Protein AF-A0A7C1D5N4-F1 (afdb_monomer)

Foldseek 3Di:
DDDPDDPLVVLLLCVLVVNHDPVSNVVLVVVCVVDVVSVVVSVVNNVVVVCCVPVVCVVCVVVVPPPVDPPPDPPPVVVPPPDDPPPPDDPPVVVVVVVVVVVCCVVVCVVCVVVPLCPLVALQPALPDQDDPVQLVPPDPDDDPDPLSVVLVVLLVVLNVCSRVVVLVVSLVSLVVSVVVLVVVVVPPDPNCLSVSLVSLQSNLSSLLSQLSYPVDPDDPVSSLVSLVSSLVSLVVSLVSCVVVVNPDSLSSLQSNLVSCVSNVNNVVSLVSLVPRDPPDPCVVVSVVSNVVSVD

Structure (mmCIF, N/CA/C/O backbone):
data_AF-A0A7C1D5N4-F1
#
_entry.id   AF-A0A7C1D5N4-F1
#
loop_
_atom_site.group_PDB
_atom_site.id
_atom_site.type_symbol
_atom_site.label_atom_id
_atom_site.label_alt_id
_atom_site.label_comp_id
_atom_site.label_asym_id
_atom_site.label_entity_id
_atom_site.label_seq_id
_atom_site.pdbx_PDB_ins_code
_atom_site.Cartn_x
_atom_site.Cartn_y
_atom_site.Cartn_z
_atom_site.occupancy
_atom_site.B_iso_or_equiv
_atom_site.auth_seq_id
_atom_site.auth_comp_id
_atom_site.auth_asym_id
_atom_site.auth_atom_id
_atom_site.pdbx_PDB_model_num
ATOM 1 N N . MET A 1 1 ? 10.831 -19.501 -31.177 1.00 61.75 1 MET A N 1
ATOM 2 C CA . MET A 1 1 ? 10.993 -20.951 -31.432 1.00 61.75 1 MET A CA 1
ATOM 3 C C . MET A 1 1 ? 9.700 -21.651 -31.054 1.00 61.75 1 MET A C 1
ATOM 5 O O . MET A 1 1 ? 9.048 -21.193 -30.124 1.00 61.75 1 MET A O 1
ATOM 9 N N . ASN A 1 2 ? 9.307 -22.709 -31.764 1.00 75.44 2 ASN A N 1
ATOM 10 C CA . ASN A 1 2 ? 8.139 -23.501 -31.372 1.00 75.44 2 ASN A CA 1
ATOM 11 C C . ASN A 1 2 ? 8.507 -24.372 -30.159 1.00 75.44 2 ASN A C 1
ATOM 13 O O . ASN A 1 2 ? 9.604 -24.922 -30.105 1.00 75.44 2 ASN A O 1
ATOM 17 N N . CYS A 1 3 ? 7.616 -24.466 -29.171 1.00 84.50 3 CYS A N 1
ATOM 18 C CA . CYS A 1 3 ? 7.811 -25.307 -27.991 1.00 84.50 3 CYS A CA 1
ATOM 19 C C . CYS A 1 3 ? 7.660 -26.786 -28.383 1.00 84.50 3 CYS A C 1
ATOM 21 O O . CYS A 1 3 ? 6.555 -27.245 -28.664 1.00 84.50 3 CYS A O 1
ATOM 23 N N . GLU A 1 4 ? 8.766 -27.533 -28.415 1.00 86.62 4 GLU A N 1
ATOM 24 C CA . GLU A 1 4 ? 8.797 -28.941 -28.852 1.00 86.62 4 GLU A CA 1
ATOM 25 C C . GLU A 1 4 ? 8.812 -29.950 -27.688 1.00 86.62 4 GLU A C 1
ATOM 27 O O . GLU A 1 4 ? 8.795 -31.165 -27.908 1.00 86.62 4 GLU A O 1
ATOM 32 N N . ILE A 1 5 ? 8.830 -29.484 -26.433 1.00 88.56 5 ILE A N 1
ATOM 33 C CA . ILE A 1 5 ? 8.764 -30.377 -25.272 1.00 88.56 5 ILE A CA 1
ATOM 34 C C . ILE A 1 5 ? 7.356 -30.963 -25.130 1.00 88.56 5 ILE A C 1
ATOM 36 O O . ILE A 1 5 ? 6.379 -30.262 -24.870 1.00 88.56 5 ILE A O 1
ATOM 40 N N . GLN A 1 6 ? 7.270 -32.289 -25.235 1.00 87.62 6 GLN A N 1
ATOM 41 C CA . GLN A 1 6 ? 6.081 -33.054 -24.864 1.00 87.62 6 GLN A CA 1
ATOM 42 C C . GLN A 1 6 ? 6.036 -33.246 -23.342 1.00 87.62 6 GLN A C 1
ATOM 44 O O . GLN A 1 6 ? 7.066 -33.500 -22.723 1.00 87.62 6 GLN A O 1
ATOM 49 N N . ASN A 1 7 ? 4.841 -33.172 -22.747 1.00 88.69 7 ASN A N 1
ATOM 50 C CA . ASN A 1 7 ? 4.619 -33.293 -21.296 1.00 88.69 7 ASN A CA 1
ATOM 51 C C . ASN A 1 7 ? 5.354 -32.236 -20.447 1.00 88.69 7 ASN A C 1
ATOM 53 O O . ASN A 1 7 ? 5.813 -32.534 -19.344 1.00 88.69 7 ASN A O 1
ATOM 57 N N . LYS A 1 8 ? 5.437 -31.000 -20.960 1.00 91.25 8 LYS A N 1
ATOM 58 C CA . LYS A 1 8 ? 6.089 -29.847 -20.316 1.00 91.25 8 LYS A CA 1
ATOM 59 C C . LYS A 1 8 ? 5.719 -29.688 -18.837 1.00 91.25 8 LYS A C 1
ATOM 61 O O . LYS A 1 8 ? 6.612 -29.645 -18.002 1.00 91.25 8 LYS A O 1
ATOM 66 N N . GLU A 1 9 ? 4.425 -29.655 -18.517 1.00 90.81 9 GLU A N 1
ATOM 67 C CA . GLU A 1 9 ? 3.936 -29.437 -17.144 1.00 90.81 9 GLU A CA 1
ATOM 68 C C . GLU A 1 9 ? 4.499 -30.463 -16.159 1.00 90.81 9 GLU A C 1
ATOM 70 O O . GLU A 1 9 ? 5.005 -30.106 -15.099 1.00 90.81 9 GLU A O 1
ATOM 75 N N . LYS A 1 10 ? 4.485 -31.745 -16.540 1.00 93.88 10 LYS A N 1
ATOM 76 C CA . LYS A 1 10 ? 5.003 -32.819 -15.693 1.00 93.88 10 LYS A CA 1
ATOM 77 C C . LYS A 1 10 ? 6.515 -32.709 -15.496 1.00 93.88 10 LYS A C 1
ATOM 79 O O . LYS A 1 10 ? 6.995 -32.932 -14.392 1.00 93.88 10 LYS A O 1
ATOM 84 N N . LEU A 1 11 ? 7.258 -32.374 -16.551 1.00 95.12 11 LEU A N 1
ATOM 85 C CA . LEU A 1 11 ? 8.711 -32.218 -16.470 1.00 95.12 11 LEU A CA 1
ATOM 86 C C . LEU A 1 11 ? 9.107 -31.045 -15.570 1.00 95.12 11 LEU A C 1
ATOM 88 O O . LEU A 1 11 ? 10.029 -31.192 -14.774 1.00 95.12 11 LEU A O 1
ATOM 92 N N . ILE A 1 12 ? 8.398 -29.919 -15.660 1.00 92.38 12 ILE A N 1
ATOM 93 C CA . ILE A 1 12 ? 8.614 -28.761 -14.785 1.00 92.38 12 ILE A CA 1
ATOM 94 C C . ILE A 1 12 ? 8.297 -29.127 -13.329 1.00 92.38 12 ILE A C 1
ATOM 96 O O . ILE A 1 12 ? 9.119 -28.891 -12.448 1.00 92.38 12 ILE A O 1
ATOM 100 N N . ASP A 1 13 ? 7.162 -29.776 -13.071 1.00 92.06 13 ASP A N 1
ATOM 101 C CA . ASP A 1 13 ? 6.766 -30.212 -11.725 1.00 92.06 13 ASP A CA 1
ATOM 102 C C . ASP A 1 13 ? 7.761 -31.233 -11.126 1.00 92.06 13 ASP A C 1
ATOM 104 O O . ASP A 1 13 ? 8.174 -31.131 -9.970 1.00 92.06 13 ASP A O 1
ATOM 108 N N . ASP A 1 14 ? 8.231 -32.200 -11.918 1.00 95.56 14 ASP A N 1
ATOM 109 C CA . ASP A 1 14 ? 9.266 -33.155 -11.498 1.00 95.56 14 ASP A CA 1
ATOM 110 C C . ASP A 1 14 ? 10.623 -32.474 -11.248 1.00 95.56 14 ASP A C 1
ATOM 112 O O . ASP A 1 14 ? 11.354 -32.866 -10.330 1.00 95.56 14 ASP A O 1
ATOM 116 N N . TYR A 1 15 ? 10.960 -31.449 -12.036 1.00 95.38 15 TYR A N 1
ATOM 117 C CA . TYR A 1 15 ? 12.182 -30.662 -11.886 1.00 95.38 15 TYR A CA 1
ATOM 118 C C . TYR A 1 15 ? 12.168 -29.841 -10.592 1.00 95.38 15 TYR A C 1
ATOM 120 O O . TYR A 1 15 ? 13.095 -29.967 -9.792 1.00 95.38 15 TYR A O 1
ATOM 128 N N . VAL A 1 16 ? 11.094 -29.086 -10.334 1.00 93.50 16 VAL A N 1
ATOM 129 C CA . VAL A 1 16 ? 10.930 -28.262 -9.120 1.00 93.50 16 VAL A CA 1
ATOM 130 C C . VAL A 1 16 ? 10.912 -29.128 -7.853 1.00 93.50 16 VAL A C 1
ATOM 132 O O . VAL A 1 16 ? 11.503 -28.770 -6.836 1.00 93.50 16 VAL A O 1
ATOM 135 N N . ARG A 1 17 ? 10.316 -30.326 -7.915 1.00 90.75 17 ARG A N 1
ATOM 136 C CA . ARG A 1 17 ? 10.324 -31.294 -6.802 1.00 90.75 17 ARG A CA 1
ATOM 137 C C . ARG A 1 17 ? 11.655 -32.031 -6.613 1.00 90.75 17 ARG A C 1
ATOM 139 O O . ARG A 1 17 ? 11.810 -32.735 -5.616 1.00 90.75 17 ARG A O 1
ATOM 146 N N . GLY A 1 18 ? 12.593 -31.919 -7.554 1.00 91.94 18 GLY A N 1
ATOM 147 C CA . GLY A 1 18 ? 13.879 -32.621 -7.515 1.00 91.94 18 GLY A CA 1
ATOM 148 C C . GLY A 1 18 ? 13.795 -34.132 -7.777 1.00 91.94 18 GLY A C 1
ATOM 149 O O . GLY A 1 18 ? 14.677 -34.869 -7.340 1.00 91.94 18 GLY A O 1
ATOM 150 N N . VAL A 1 19 ? 12.751 -34.605 -8.469 1.00 95.56 19 VAL A N 1
ATOM 151 C CA . VAL A 1 19 ? 12.518 -36.035 -8.782 1.00 95.56 19 VAL A CA 1
ATOM 152 C C . VAL A 1 19 ? 12.735 -36.388 -10.260 1.00 95.56 19 VAL A C 1
ATOM 154 O O . VAL A 1 19 ? 12.575 -37.543 -10.654 1.00 95.56 19 VAL A O 1
ATOM 157 N N . ILE A 1 20 ? 13.110 -35.408 -11.084 1.00 96.50 20 ILE A N 1
ATOM 158 C CA . ILE A 1 20 ? 13.364 -35.582 -12.518 1.00 96.50 20 ILE A CA 1
ATOM 159 C C . ILE A 1 20 ? 14.597 -36.465 -12.802 1.00 96.50 20 ILE A C 1
ATOM 161 O O . ILE A 1 20 ? 15.603 -36.424 -12.090 1.00 96.50 20 ILE A O 1
ATOM 165 N N . SER A 1 21 ? 14.540 -37.257 -13.879 1.00 96.06 21 SER A N 1
ATOM 166 C CA . SER A 1 21 ? 15.677 -38.064 -14.338 1.00 96.06 21 SER A CA 1
ATOM 167 C C . SER A 1 21 ? 16.822 -37.175 -14.854 1.00 96.06 21 SER A C 1
ATOM 169 O O . SER A 1 21 ? 16.582 -36.100 -15.398 1.00 96.06 21 SER A O 1
ATOM 171 N N . THR A 1 22 ? 18.082 -37.613 -14.742 1.00 95.00 22 THR A N 1
ATOM 172 C CA . THR A 1 22 ? 19.242 -36.825 -15.217 1.00 95.00 22 THR A CA 1
ATOM 173 C C . THR A 1 22 ? 19.165 -36.504 -16.713 1.00 95.00 22 THR A C 1
ATOM 175 O O . THR A 1 22 ? 19.542 -35.413 -17.132 1.00 95.00 22 THR A O 1
ATOM 178 N N . HIS A 1 23 ? 18.652 -37.442 -17.513 1.00 94.81 23 HIS A N 1
ATOM 179 C CA . HIS A 1 23 ? 18.462 -37.254 -18.950 1.00 94.81 23 HIS A CA 1
ATOM 180 C C . HIS A 1 23 ? 17.425 -36.160 -19.244 1.00 94.81 23 HIS A C 1
ATOM 182 O O . HIS A 1 23 ? 17.687 -35.247 -20.026 1.00 94.81 23 HIS A O 1
ATOM 188 N N . ASP A 1 24 ? 16.264 -36.221 -18.590 1.00 94.69 24 ASP A N 1
ATOM 189 C CA . ASP A 1 24 ? 15.183 -35.261 -18.829 1.00 94.69 24 ASP A CA 1
ATOM 190 C C . ASP A 1 24 ? 15.494 -33.887 -18.240 1.00 94.69 24 ASP A C 1
ATOM 192 O O . ASP A 1 24 ? 15.109 -32.876 -18.820 1.00 94.69 24 ASP A O 1
ATOM 196 N N . LYS A 1 25 ? 16.254 -33.846 -17.140 1.00 95.19 25 LYS A N 1
ATOM 197 C CA . LYS A 1 25 ? 16.761 -32.613 -16.540 1.00 95.19 25 LYS A CA 1
ATOM 198 C C . LYS A 1 25 ? 17.589 -31.807 -17.536 1.00 95.19 25 LYS A C 1
ATOM 200 O O . LYS A 1 25 ? 17.271 -30.649 -17.778 1.00 95.19 25 LYS A O 1
ATOM 205 N N . HIS A 1 26 ? 18.602 -32.422 -18.147 1.00 94.69 26 HIS A N 1
ATOM 206 C CA . HIS A 1 26 ? 19.452 -31.728 -19.118 1.00 94.69 26 HIS A CA 1
ATOM 207 C C . HIS A 1 26 ? 18.669 -31.256 -20.343 1.00 94.69 26 HIS A C 1
ATOM 209 O O . HIS A 1 26 ? 18.846 -30.124 -20.785 1.00 94.69 26 HIS A O 1
ATOM 215 N N . ARG A 1 27 ? 17.758 -32.093 -20.855 1.00 94.19 27 ARG A N 1
ATOM 216 C CA . ARG A 1 27 ? 16.891 -31.725 -21.980 1.00 94.19 27 ARG A CA 1
ATOM 217 C C . ARG A 1 27 ? 15.975 -30.542 -21.643 1.00 94.19 27 ARG A C 1
ATOM 219 O O . ARG A 1 27 ? 15.744 -29.687 -22.496 1.00 94.19 27 ARG A O 1
ATOM 226 N N . LEU A 1 28 ? 15.431 -30.510 -20.427 1.00 94.69 28 LEU A N 1
ATOM 227 C CA . LEU A 1 28 ? 14.578 -29.426 -19.953 1.00 94.69 28 LEU A CA 1
ATOM 228 C C . LEU A 1 28 ? 15.378 -28.129 -19.780 1.00 94.69 28 LEU A C 1
ATOM 230 O O . LEU A 1 28 ? 14.948 -27.101 -20.289 1.00 94.69 28 LEU A O 1
ATOM 234 N N . GLU A 1 29 ? 16.545 -28.181 -19.132 1.00 94.88 29 GLU A N 1
ATOM 235 C CA . GLU A 1 29 ? 17.433 -27.024 -18.940 1.00 94.88 29 GLU A CA 1
ATOM 236 C C . GLU A 1 29 ? 17.821 -26.397 -20.283 1.00 94.88 29 GLU A C 1
ATOM 238 O O . GLU A 1 29 ? 17.609 -25.204 -20.492 1.00 94.88 29 GLU A O 1
ATOM 243 N N . GLU A 1 30 ? 18.305 -27.206 -21.231 1.00 94.00 30 GLU A N 1
ATOM 244 C CA . GLU A 1 30 ? 18.685 -26.739 -22.568 1.00 94.00 30 GLU A CA 1
ATOM 245 C C . GLU A 1 30 ? 17.518 -26.057 -23.296 1.00 94.00 30 GLU A C 1
ATOM 247 O O . GLU A 1 30 ? 17.703 -25.033 -23.954 1.00 94.00 30 GLU A O 1
ATOM 252 N N . HIS A 1 31 ? 16.299 -26.581 -23.161 1.00 92.69 31 HIS A N 1
ATOM 253 C CA . HIS A 1 31 ? 15.128 -25.971 -23.780 1.00 92.69 31 HIS A CA 1
ATOM 254 C C . HIS A 1 31 ? 14.690 -24.682 -23.085 1.00 92.69 31 HIS A C 1
ATOM 256 O O . HIS A 1 31 ? 14.359 -23.712 -23.765 1.00 92.69 31 HIS A O 1
ATOM 262 N N . ILE A 1 32 ? 14.689 -24.658 -21.751 1.00 93.56 32 ILE A N 1
ATOM 263 C CA . ILE A 1 32 ? 14.269 -23.500 -20.956 1.00 93.56 32 ILE A CA 1
ATOM 264 C C . ILE A 1 32 ? 15.160 -22.290 -21.251 1.00 93.56 32 ILE A C 1
ATOM 266 O O . ILE A 1 32 ? 14.640 -21.190 -21.408 1.00 93.56 32 ILE A O 1
ATOM 270 N N . PHE A 1 33 ? 16.468 -22.488 -21.447 1.00 91.00 33 PHE A N 1
ATOM 271 C CA . PHE A 1 33 ? 17.373 -21.405 -21.857 1.00 91.00 33 PHE A CA 1
ATOM 272 C C . PHE A 1 33 ? 17.074 -20.823 -23.246 1.00 91.00 33 PHE A C 1
ATOM 274 O O . PHE A 1 33 ? 17.534 -19.728 -23.556 1.00 91.00 33 PHE A O 1
ATOM 281 N N . ASN A 1 34 ? 16.317 -21.536 -24.082 1.00 92.69 34 ASN A N 1
ATOM 282 C CA . ASN A 1 34 ? 16.006 -21.143 -25.457 1.00 92.69 34 ASN A CA 1
ATOM 283 C C . ASN A 1 34 ? 14.512 -20.831 -25.682 1.00 92.69 34 ASN A C 1
ATOM 285 O O . ASN A 1 34 ? 14.109 -20.511 -26.804 1.00 92.69 34 ASN A O 1
ATOM 289 N N . CYS A 1 35 ? 13.671 -20.947 -24.650 1.00 93.38 35 CYS A N 1
ATOM 290 C CA . CYS A 1 35 ? 12.228 -20.765 -24.753 1.00 93.38 35 CYS A CA 1
ATOM 291 C C . CYS A 1 35 ? 11.690 -19.928 -23.588 1.00 93.38 35 CYS A C 1
ATOM 293 O O . CYS A 1 35 ? 11.409 -20.458 -22.513 1.00 93.38 35 CYS A O 1
ATOM 295 N N . ASP A 1 36 ? 11.457 -18.637 -23.849 1.00 87.69 36 ASP A N 1
ATOM 296 C CA . ASP A 1 36 ? 10.948 -17.674 -22.863 1.00 87.69 36 ASP A CA 1
ATOM 297 C C . ASP A 1 36 ? 9.675 -18.161 -22.163 1.00 87.69 36 ASP A C 1
ATOM 299 O O . ASP A 1 36 ? 9.551 -18.046 -20.948 1.00 87.69 36 ASP A O 1
ATOM 303 N N . GLN A 1 37 ? 8.743 -18.766 -22.906 1.00 88.00 37 GLN A N 1
ATOM 304 C CA . GLN A 1 37 ? 7.500 -19.279 -22.330 1.00 88.00 37 GLN A CA 1
ATOM 305 C C . GLN A 1 37 ? 7.754 -20.409 -21.322 1.00 88.00 37 GLN A C 1
ATOM 307 O O . GLN A 1 37 ? 7.172 -20.401 -20.243 1.00 88.00 37 GLN A O 1
ATOM 312 N N . CYS A 1 38 ? 8.646 -21.354 -21.635 1.00 89.75 38 CYS A N 1
ATOM 313 C CA . CYS A 1 38 ? 8.977 -22.438 -20.707 1.00 89.75 38 CYS A CA 1
ATOM 314 C C . CYS A 1 38 ? 9.749 -21.932 -19.483 1.00 89.75 38 CYS A C 1
ATOM 316 O O . CYS A 1 38 ? 9.609 -22.503 -18.404 1.00 89.75 38 CYS A O 1
ATOM 318 N N . PHE A 1 39 ? 10.542 -20.869 -19.636 1.00 92.06 39 PHE A N 1
ATOM 319 C CA . PHE A 1 39 ? 11.201 -20.209 -18.513 1.00 92.06 39 PHE A CA 1
ATOM 320 C C . PHE A 1 39 ? 10.196 -19.526 -17.580 1.00 92.06 39 PHE A C 1
ATOM 322 O O . PHE A 1 39 ? 10.262 -19.725 -16.371 1.00 92.06 39 PHE A O 1
ATOM 329 N N . GLN A 1 40 ? 9.225 -18.790 -18.129 1.00 86.12 40 GLN A N 1
ATOM 330 C CA . GLN A 1 40 ? 8.159 -18.178 -17.328 1.00 86.12 40 GLN A CA 1
ATOM 331 C C . GLN A 1 40 ? 7.319 -19.232 -16.596 1.00 86.12 40 GLN A C 1
ATOM 333 O O . GLN A 1 40 ? 7.058 -19.086 -15.406 1.00 86.12 40 GLN A O 1
ATOM 338 N N . ASP A 1 41 ? 6.963 -20.330 -17.268 1.00 87.81 41 ASP A N 1
ATOM 339 C CA . ASP A 1 41 ? 6.226 -21.426 -16.632 1.00 87.81 41 ASP A CA 1
ATOM 340 C C . ASP A 1 41 ? 7.029 -22.074 -15.490 1.00 87.81 41 ASP A C 1
ATOM 342 O O . ASP A 1 41 ? 6.463 -22.396 -14.446 1.00 87.81 41 ASP A O 1
ATOM 346 N N . LEU A 1 42 ? 8.351 -22.238 -15.651 1.00 91.81 42 LEU A N 1
ATOM 347 C CA . LEU A 1 42 ? 9.221 -22.729 -14.577 1.00 91.81 42 LEU A CA 1
ATOM 348 C C . LEU A 1 42 ? 9.194 -21.789 -13.364 1.00 91.81 42 LEU A C 1
ATOM 350 O O . LEU A 1 42 ? 9.035 -22.275 -12.247 1.00 91.81 42 LEU A O 1
ATOM 354 N N . LEU A 1 43 ? 9.311 -20.474 -13.580 1.00 87.00 43 LEU A N 1
ATOM 355 C CA . LEU A 1 43 ? 9.280 -19.483 -12.499 1.00 87.00 43 LEU A CA 1
ATOM 356 C C . LEU A 1 43 ? 7.961 -19.532 -11.722 1.00 87.00 43 LEU A C 1
ATOM 358 O O . LEU A 1 43 ? 7.983 -19.571 -10.496 1.00 87.00 43 LEU A O 1
ATOM 362 N N . ILE A 1 44 ? 6.824 -19.613 -12.423 1.00 85.88 44 ILE A N 1
ATOM 363 C CA . ILE A 1 44 ? 5.498 -19.719 -11.793 1.00 85.88 44 ILE A CA 1
ATOM 364 C C . ILE A 1 44 ? 5.405 -20.981 -10.926 1.00 85.88 44 ILE A C 1
ATOM 366 O O . ILE A 1 44 ? 4.907 -20.934 -9.800 1.00 85.88 44 ILE A O 1
ATOM 370 N N . HIS A 1 45 ? 5.882 -22.123 -11.427 1.00 89.94 45 HIS A N 1
ATOM 371 C CA . HIS A 1 45 ? 5.874 -23.375 -10.669 1.00 89.94 45 HIS A CA 1
ATOM 372 C C . HIS A 1 45 ? 6.822 -23.340 -9.464 1.00 89.94 45 HIS A C 1
ATOM 374 O O . HIS A 1 45 ? 6.481 -23.878 -8.411 1.00 89.94 45 HIS A O 1
ATOM 380 N N . GLU A 1 46 ? 7.995 -22.723 -9.600 1.00 87.31 46 GLU A N 1
ATOM 381 C CA . GLU A 1 46 ? 8.955 -22.552 -8.509 1.00 87.31 46 GLU A CA 1
ATOM 382 C C . GLU A 1 46 ? 8.393 -21.641 -7.412 1.00 87.31 46 GLU A C 1
ATOM 384 O O . GLU A 1 46 ? 8.431 -22.010 -6.239 1.00 87.31 46 GLU A O 1
ATOM 389 N N . GLU A 1 47 ? 7.792 -20.512 -7.788 1.00 81.44 47 GLU A N 1
ATOM 390 C CA . GLU A 1 47 ? 7.116 -19.591 -6.872 1.00 81.44 47 GLU A CA 1
ATOM 391 C C . GLU A 1 47 ? 5.939 -20.274 -6.167 1.00 81.44 47 GLU A C 1
ATOM 393 O O . GLU A 1 47 ? 5.857 -20.249 -4.941 1.00 81.44 47 GLU A O 1
ATOM 398 N N . THR A 1 48 ? 5.095 -20.995 -6.911 1.00 82.50 48 THR A N 1
ATOM 399 C CA . THR A 1 48 ? 3.979 -21.773 -6.346 1.00 82.50 48 THR A CA 1
ATOM 400 C C . THR A 1 48 ? 4.479 -22.840 -5.370 1.00 82.50 48 THR A C 1
ATOM 402 O O . THR A 1 48 ? 3.914 -23.020 -4.292 1.00 82.50 48 THR A O 1
ATOM 405 N N . TYR A 1 49 ? 5.549 -23.560 -5.719 1.00 87.31 49 TYR A N 1
ATOM 406 C CA . TYR A 1 49 ? 6.145 -24.562 -4.838 1.00 87.31 49 TYR A CA 1
ATOM 407 C C . TYR A 1 49 ? 6.718 -23.927 -3.571 1.00 87.31 49 TYR A C 1
ATOM 409 O O . TYR A 1 49 ? 6.528 -24.465 -2.479 1.00 87.31 49 TYR A O 1
ATOM 417 N N . HIS A 1 50 ? 7.397 -22.787 -3.703 1.00 79.75 50 HIS A N 1
ATOM 418 C CA . HIS A 1 50 ? 7.914 -22.036 -2.570 1.00 79.75 50 HIS A CA 1
ATOM 419 C C . HIS A 1 50 ? 6.790 -21.565 -1.655 1.00 79.75 50 HIS A C 1
ATOM 421 O O . HIS A 1 50 ? 6.865 -21.863 -0.467 1.00 79.75 50 HIS A O 1
ATOM 427 N N . LEU A 1 51 ? 5.739 -20.959 -2.207 1.00 78.38 51 LEU A N 1
ATOM 428 C CA . LEU A 1 51 ? 4.547 -20.515 -1.486 1.00 78.38 51 LEU A CA 1
ATOM 429 C C . LEU A 1 51 ? 3.899 -21.668 -0.710 1.00 78.38 51 LEU A C 1
ATOM 431 O O . LEU A 1 51 ? 3.724 -21.597 0.501 1.00 78.38 51 LEU A O 1
ATOM 435 N N . ILE A 1 52 ? 3.633 -22.796 -1.379 1.00 77.75 52 ILE A N 1
ATOM 436 C CA . ILE A 1 52 ? 3.067 -23.991 -0.733 1.00 77.75 52 ILE A CA 1
ATOM 437 C C . ILE A 1 52 ? 3.996 -24.509 0.367 1.00 77.75 52 ILE A C 1
ATOM 439 O O . ILE A 1 52 ? 3.535 -25.000 1.396 1.00 77.75 52 ILE A O 1
ATOM 443 N N . LYS A 1 53 ? 5.312 -24.443 0.170 1.00 80.88 53 LYS A N 1
ATOM 444 C CA . LYS A 1 53 ? 6.277 -24.939 1.149 1.00 80.88 53 LYS A CA 1
ATOM 445 C C . LYS A 1 53 ? 6.413 -24.010 2.352 1.00 80.88 53 LYS A C 1
ATOM 447 O O . LYS A 1 53 ? 6.572 -24.521 3.454 1.00 80.88 53 LYS A O 1
ATOM 452 N N . THR A 1 54 ? 6.377 -22.696 2.165 1.00 77.19 54 THR A N 1
ATOM 453 C CA . THR A 1 54 ? 6.461 -21.717 3.254 1.00 77.19 54 THR A CA 1
ATOM 454 C C . THR A 1 54 ? 5.122 -21.631 3.972 1.00 77.19 54 THR A C 1
ATOM 456 O O . THR A 1 54 ? 5.020 -22.054 5.123 1.00 77.19 54 THR A O 1
ATOM 459 N N . GLU A 1 55 ? 4.067 -21.239 3.265 1.00 79.12 55 GLU A N 1
ATOM 460 C CA . GLU A 1 55 ? 2.740 -21.020 3.840 1.00 79.12 55 GLU A CA 1
ATOM 461 C C . GLU A 1 55 ? 2.058 -22.330 4.218 1.00 79.12 55 GLU A C 1
ATOM 463 O O . GLU A 1 55 ? 1.438 -22.435 5.271 1.00 79.12 55 GLU A O 1
ATOM 468 N N . GLY A 1 56 ? 2.207 -23.388 3.417 1.00 72.75 56 GLY A N 1
ATOM 469 C CA . GLY A 1 56 ? 1.612 -24.684 3.745 1.00 72.75 56 GLY A CA 1
ATOM 470 C C . GLY A 1 56 ? 2.197 -25.290 5.021 1.00 72.75 56 GLY A C 1
ATOM 471 O O . GLY A 1 56 ? 1.488 -25.979 5.752 1.00 72.75 56 GLY A O 1
ATOM 472 N N . THR A 1 57 ? 3.460 -25.015 5.361 1.00 72.75 57 THR A N 1
ATOM 473 C CA . THR A 1 57 ? 3.994 -25.474 6.654 1.00 72.75 57 THR A CA 1
ATOM 474 C C . THR A 1 57 ? 3.402 -24.735 7.844 1.00 72.75 57 THR A C 1
ATOM 476 O O . THR A 1 57 ? 3.327 -25.330 8.917 1.00 72.75 57 THR A O 1
ATOM 479 N N . GLU A 1 58 ? 2.943 -23.500 7.654 1.00 73.56 58 GLU A N 1
ATOM 480 C CA . GLU A 1 58 ? 2.280 -22.695 8.679 1.00 73.56 58 GLU A CA 1
ATOM 481 C C . GLU A 1 58 ? 0.788 -23.032 8.766 1.00 73.56 58 GLU A C 1
ATOM 483 O O . GLU A 1 58 ? 0.309 -23.419 9.832 1.00 73.56 58 GLU A O 1
ATOM 488 N N . LEU A 1 59 ? 0.082 -23.040 7.631 1.00 67.94 59 LEU A N 1
ATOM 489 C CA . LEU A 1 59 ? -1.339 -23.392 7.521 1.00 67.94 59 LEU A CA 1
ATOM 490 C C . LEU A 1 59 ? -1.632 -24.824 7.981 1.00 67.94 59 LEU A C 1
ATOM 492 O O . LEU A 1 59 ? -2.691 -25.103 8.543 1.00 67.94 59 LEU A O 1
ATOM 496 N N . PHE A 1 60 ? -0.689 -25.745 7.769 1.00 70.38 60 PHE A N 1
ATOM 497 C CA . PHE A 1 60 ? -0.801 -27.130 8.218 1.00 70.38 60 PHE A CA 1
ATOM 498 C C . PHE A 1 60 ? 0.124 -27.450 9.391 1.00 70.38 60 PHE A C 1
ATOM 500 O O . PHE A 1 60 ? 0.273 -28.629 9.716 1.00 70.38 60 PHE A O 1
ATOM 507 N N . ALA A 1 61 ? 0.710 -26.452 10.066 1.00 69.81 61 ALA A N 1
ATOM 508 C CA . ALA A 1 61 ? 1.587 -26.674 11.217 1.00 69.81 61 ALA A CA 1
ATOM 509 C C . ALA A 1 61 ? 0.908 -27.565 12.263 1.00 69.81 61 ALA A C 1
ATOM 511 O O . ALA A 1 61 ? 1.509 -28.526 12.740 1.00 69.81 61 ALA A O 1
ATOM 512 N N . ASP A 1 62 ? -0.369 -27.314 12.548 1.00 64.44 62 ASP A N 1
ATOM 513 C CA . ASP A 1 62 ? -1.154 -28.079 13.518 1.00 64.44 62 ASP A CA 1
ATOM 514 C C . ASP A 1 62 ? -1.478 -29.497 13.036 1.00 64.44 62 ASP A C 1
ATOM 516 O O . ASP A 1 62 ? -1.486 -30.444 13.825 1.00 64.44 62 ASP A O 1
ATOM 520 N N . TYR A 1 63 ? -1.687 -29.682 11.730 1.00 62.19 63 TYR A N 1
ATOM 521 C CA . TYR A 1 63 ? -1.957 -30.994 11.141 1.00 62.19 63 TYR A CA 1
ATOM 522 C C . TYR A 1 63 ? -0.688 -31.856 11.059 1.00 62.19 63 TYR A C 1
ATOM 524 O O . TYR A 1 63 ? -0.726 -33.053 11.341 1.00 62.19 63 TYR A O 1
ATOM 532 N N . LEU A 1 64 ? 0.449 -31.236 10.728 1.00 60.06 64 LEU A N 1
ATOM 533 C CA . LEU A 1 64 ? 1.763 -31.870 10.611 1.00 60.06 64 LEU A CA 1
ATOM 534 C C . LEU A 1 64 ? 2.411 -32.125 11.980 1.00 60.06 64 LEU A C 1
ATOM 536 O O . LEU A 1 64 ? 3.126 -33.114 12.143 1.00 60.06 64 LEU A O 1
ATOM 540 N N . ARG A 1 65 ? 2.153 -31.264 12.976 1.00 61.94 65 ARG A N 1
ATOM 541 C CA . ARG A 1 65 ? 2.648 -31.420 14.355 1.00 61.94 65 ARG A CA 1
ATOM 542 C C . ARG A 1 65 ? 1.726 -32.251 15.237 1.00 61.94 65 ARG A C 1
ATOM 544 O O . ARG A 1 65 ? 2.180 -32.656 16.302 1.00 61.94 65 ARG A O 1
ATOM 551 N N . SER A 1 66 ? 0.486 -32.538 14.826 1.00 46.25 66 SER A N 1
ATOM 552 C CA . SER A 1 66 ? -0.420 -33.419 15.572 1.00 46.25 66 SER A CA 1
ATOM 553 C C . SER A 1 66 ? 0.112 -34.857 15.558 1.00 46.25 66 SER A C 1
ATOM 555 O O . SER A 1 66 ? 0.003 -35.572 14.554 1.00 46.25 66 SER A O 1
ATOM 557 N N . PRO A 1 67 ? 0.673 -35.351 16.673 1.00 48.25 67 PRO A N 1
ATOM 558 C CA . PRO A 1 67 ? 1.154 -36.711 16.743 1.00 48.25 67 PRO A CA 1
ATOM 559 C C . PRO A 1 67 ? -0.062 -37.588 16.998 1.00 48.25 67 PRO A C 1
ATOM 561 O O . PRO A 1 67 ? -0.361 -37.792 18.169 1.00 48.25 67 PRO A O 1
ATOM 564 N N . ARG A 1 68 ? -0.782 -38.036 15.944 1.00 45.50 68 ARG A N 1
ATOM 565 C CA . ARG A 1 68 ? -1.944 -38.966 15.994 1.00 45.50 68 ARG A CA 1
ATOM 566 C C . ARG A 1 68 ? -2.486 -39.079 17.417 1.00 45.50 68 ARG A C 1
ATOM 568 O O . ARG A 1 68 ? -2.194 -40.052 18.121 1.00 45.50 68 ARG A O 1
ATOM 575 N N . ALA A 1 69 ? -3.132 -38.009 17.882 1.00 42.84 69 ALA A N 1
ATOM 576 C CA . ALA A 1 69 ? -3.446 -37.866 19.290 1.00 42.84 69 ALA A CA 1
ATOM 577 C C . ALA A 1 69 ? -4.335 -39.043 19.684 1.00 42.84 69 ALA A C 1
ATOM 579 O O . ALA A 1 69 ? -5.492 -39.138 19.272 1.00 42.84 69 ALA A O 1
ATOM 580 N N . LYS A 1 70 ? -3.772 -39.976 20.463 1.00 44.44 70 LYS A N 1
ATOM 581 C CA . LYS A 1 70 ? -4.545 -40.931 21.248 1.00 44.44 70 LYS A CA 1
ATOM 582 C C . LYS A 1 70 ? -5.548 -40.086 22.020 1.00 44.44 70 LYS A C 1
ATOM 584 O O . LYS A 1 70 ? -5.158 -39.409 22.967 1.00 44.44 70 LYS A O 1
ATOM 589 N N . GLN A 1 71 ? -6.805 -40.095 21.581 1.00 43.59 71 GLN A N 1
ATOM 590 C CA . GLN A 1 71 ? -7.925 -39.470 22.267 1.00 43.59 71 GLN A CA 1
ATOM 591 C C . GLN A 1 71 ? -8.010 -40.063 23.677 1.00 43.59 71 GLN A C 1
ATOM 593 O O . GLN A 1 71 ? -8.681 -41.063 23.921 1.00 43.59 71 GLN A O 1
ATOM 598 N N . LYS A 1 72 ? -7.306 -39.459 24.634 1.00 43.03 72 LYS A N 1
ATOM 599 C CA . LYS A 1 72 ? -7.677 -39.559 26.037 1.00 43.03 72 LYS A CA 1
ATOM 600 C C . LYS A 1 72 ? -8.788 -38.544 26.220 1.00 43.03 72 LYS A C 1
ATOM 602 O O . LYS A 1 72 ? -8.530 -37.349 26.306 1.00 43.03 72 LYS A O 1
ATOM 607 N N . GLY A 1 73 ? -10.020 -39.047 26.181 1.00 41.06 73 GLY A N 1
ATOM 608 C CA . GLY A 1 73 ? -11.221 -38.265 26.426 1.00 41.06 73 GLY A CA 1
ATOM 609 C C . GLY A 1 73 ? -11.076 -37.487 27.725 1.00 41.06 73 GLY A C 1
ATOM 610 O O . GLY A 1 73 ? -11.044 -38.070 28.808 1.00 41.06 73 GLY A O 1
ATOM 611 N N . PHE A 1 74 ? -10.972 -36.170 27.594 1.00 43.19 74 PHE A N 1
ATOM 612 C CA . PHE A 1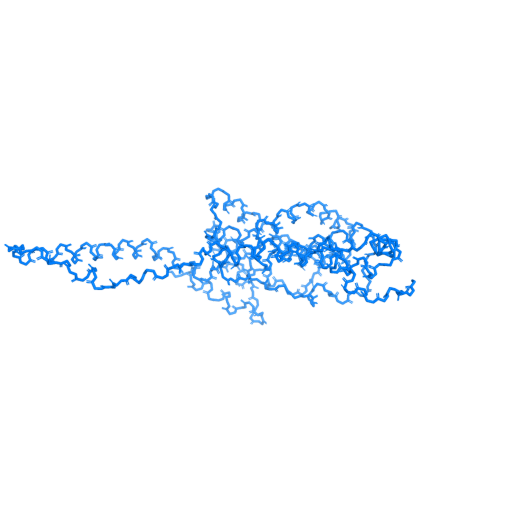 74 ? -11.071 -35.252 28.710 1.00 43.19 74 PHE A CA 1
ATOM 613 C C . PHE A 1 74 ? -12.544 -35.244 29.126 1.00 43.19 74 PHE A C 1
ATOM 615 O O . PHE A 1 74 ? -13.396 -34.640 28.473 1.00 43.19 74 PHE A O 1
ATOM 622 N N . ARG A 1 75 ? -12.880 -36.037 30.146 1.00 47.78 75 ARG A N 1
ATOM 623 C CA . ARG A 1 75 ? -14.236 -36.089 30.688 1.00 47.78 75 ARG A CA 1
ATOM 624 C C . ARG A 1 75 ? -14.479 -34.813 31.490 1.00 47.78 75 ARG A C 1
ATOM 626 O O . ARG A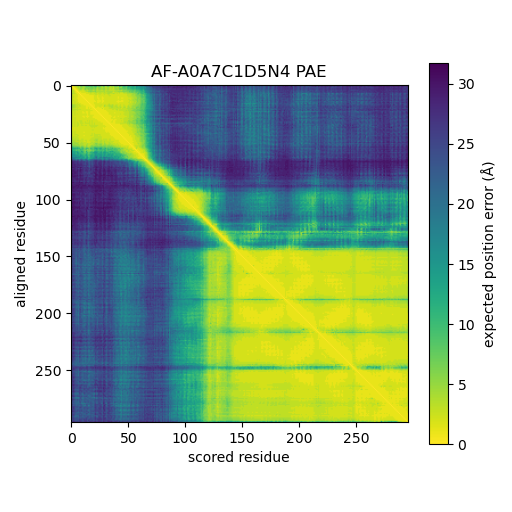 1 75 ? -13.953 -34.643 32.583 1.00 47.78 75 ARG A O 1
ATOM 633 N N . LEU A 1 76 ? -15.340 -33.952 30.953 1.00 50.47 76 LEU A N 1
ATOM 634 C CA . LEU A 1 76 ? -15.860 -32.736 31.594 1.00 50.47 76 LEU A CA 1
ATOM 635 C C . LEU A 1 76 ? -16.474 -32.967 32.994 1.00 50.47 76 LEU A C 1
ATOM 637 O O . LEU A 1 76 ? -16.693 -32.009 33.728 1.00 50.47 76 LEU A O 1
ATOM 641 N N . SER A 1 77 ? -16.722 -34.221 33.389 1.00 53.72 77 SER A N 1
ATOM 642 C CA . SER A 1 77 ? -17.199 -34.583 34.727 1.00 53.72 77 SER A CA 1
ATOM 643 C C . SER A 1 77 ? -16.201 -34.290 35.850 1.00 53.72 77 SER A C 1
ATOM 645 O O . SER A 1 77 ? -16.625 -34.135 36.991 1.00 53.72 77 SER A O 1
ATOM 647 N N . ASP A 1 78 ? -14.902 -34.183 35.554 1.00 56.62 78 ASP A N 1
ATOM 648 C CA . ASP A 1 78 ? -13.880 -34.032 36.600 1.00 56.62 78 ASP A CA 1
ATOM 649 C C . ASP A 1 78 ? -13.690 -32.566 37.037 1.00 56.62 78 ASP A C 1
ATOM 651 O O . ASP A 1 78 ? -13.277 -32.307 38.165 1.00 56.62 78 ASP A O 1
ATOM 655 N N . LEU A 1 79 ? -14.088 -31.597 36.201 1.00 54.38 79 LEU A N 1
ATOM 656 C CA . LEU A 1 79 ? -14.092 -30.163 36.540 1.00 54.38 79 LEU A CA 1
ATOM 657 C C . LEU A 1 79 ? -15.338 -29.723 37.329 1.00 54.38 79 LEU A C 1
ATOM 659 O O . LEU A 1 79 ? -15.320 -28.674 37.968 1.00 54.38 79 LEU A O 1
ATOM 663 N N . LEU A 1 80 ? -16.406 -30.527 37.329 1.00 56.34 80 LEU A N 1
ATOM 664 C CA . LEU A 1 80 ? -17.672 -30.211 38.007 1.00 56.34 80 LEU A CA 1
ATOM 665 C C . LEU A 1 80 ? -17.779 -30.794 39.428 1.00 56.34 80 LEU A C 1
ATOM 667 O O . LEU A 1 80 ? -18.776 -30.566 40.106 1.00 56.34 80 LEU A O 1
ATOM 671 N N . ASN A 1 81 ? -16.742 -31.489 39.912 1.00 51.25 81 ASN A N 1
ATOM 672 C CA . ASN A 1 81 ? -16.665 -32.027 41.277 1.00 51.25 81 ASN A CA 1
ATOM 673 C C . ASN A 1 81 ? -15.885 -31.129 42.255 1.00 51.25 81 ASN A C 1
ATOM 675 O O . ASN A 1 81 ? -15.414 -31.589 43.297 1.00 51.25 81 ASN A O 1
ATOM 679 N N . LEU A 1 82 ? -15.772 -29.831 41.967 1.00 49.31 82 LEU A N 1
ATOM 680 C CA . LEU A 1 82 ? -15.349 -28.854 42.966 1.00 49.31 82 LEU A CA 1
ATOM 681 C C . LEU A 1 82 ? -16.511 -28.625 43.937 1.00 49.31 82 LEU A C 1
ATOM 683 O O . LEU A 1 82 ? -17.376 -27.780 43.716 1.00 49.31 82 LEU A O 1
ATOM 687 N N . GLN A 1 83 ? -16.540 -29.414 45.015 1.00 49.75 83 GLN A N 1
ATOM 688 C CA . GLN A 1 83 ? -17.393 -29.134 46.165 1.00 49.75 83 GLN A CA 1
ATOM 689 C C . GLN A 1 83 ? -17.110 -27.701 46.637 1.00 49.75 83 GLN A C 1
ATOM 691 O O . GLN A 1 83 ? -15.977 -27.413 47.034 1.00 49.75 83 GLN A O 1
ATOM 696 N N . PRO A 1 84 ? -18.104 -26.796 46.610 1.00 55.22 84 PRO A N 1
ATOM 697 C CA . PRO A 1 84 ? -17.901 -25.457 47.124 1.00 55.22 84 PRO A CA 1
ATOM 698 C C . PRO A 1 84 ? -17.577 -25.566 48.620 1.00 55.22 84 PRO A C 1
ATOM 700 O O . PRO A 1 84 ? -18.275 -26.286 49.349 1.00 55.22 84 PRO A O 1
ATOM 703 N N . PRO A 1 85 ? -16.524 -24.892 49.110 1.00 55.16 85 PRO A N 1
ATOM 704 C CA . PRO A 1 85 ? -16.238 -24.876 50.532 1.00 55.16 85 PRO A CA 1
ATOM 705 C C . PRO A 1 85 ? -17.446 -24.279 51.261 1.00 55.16 85 PRO A C 1
ATOM 707 O O . PRO A 1 85 ? -17.991 -23.252 50.853 1.00 55.16 85 PRO A O 1
ATOM 710 N N . LYS A 1 86 ? -17.890 -24.939 52.339 1.00 53.44 86 LYS A N 1
ATOM 711 C CA . LYS A 1 86 ? -18.962 -24.450 53.219 1.00 53.44 86 LYS A CA 1
ATOM 712 C C . LYS A 1 86 ? -18.461 -23.228 53.991 1.00 53.44 86 LYS A C 1
ATOM 714 O O . LYS A 1 86 ? -18.104 -23.320 55.159 1.00 53.44 86 LYS A O 1
ATOM 719 N N . ILE A 1 87 ? -18.395 -22.088 53.317 1.00 48.69 87 ILE A N 1
ATOM 720 C CA . ILE A 1 87 ? -18.029 -20.809 53.911 1.00 48.69 87 ILE A CA 1
ATOM 721 C C . ILE A 1 87 ? -19.328 -20.160 54.381 1.00 48.69 87 ILE A C 1
ATOM 723 O O . ILE A 1 87 ? -20.068 -19.556 53.611 1.00 48.69 87 ILE A O 1
ATOM 727 N N . SER A 1 88 ? -19.628 -20.327 55.668 1.00 56.19 88 SER A N 1
ATOM 728 C CA . SER A 1 88 ? -20.732 -19.662 56.361 1.00 56.19 88 SER A CA 1
ATOM 729 C C . SER A 1 88 ? -20.357 -18.216 56.696 1.00 56.19 88 SER A C 1
ATOM 731 O O . SER A 1 88 ? -20.184 -17.868 57.863 1.00 56.19 88 SER A O 1
ATOM 733 N N . TRP A 1 89 ? -20.184 -17.380 55.673 1.00 44.00 89 TRP A N 1
ATOM 734 C CA . TRP A 1 89 ? -20.058 -15.935 55.838 1.00 44.00 89 TRP A CA 1
ATOM 735 C C . TRP A 1 89 ? -21.162 -15.245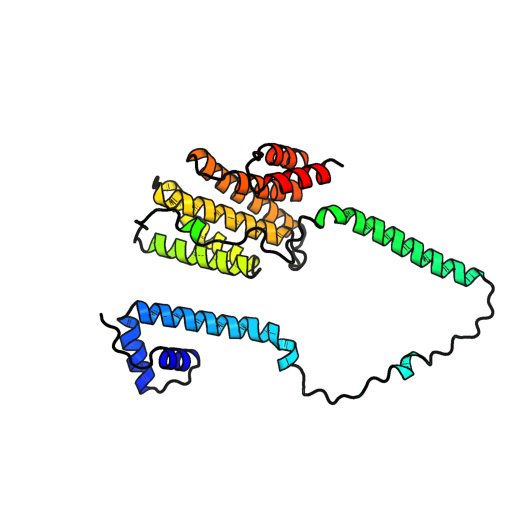 55.037 1.00 44.00 89 TRP A C 1
ATOM 737 O O . TRP A 1 89 ? -21.423 -15.567 53.883 1.00 44.00 89 TRP A O 1
ATOM 747 N N . GLN A 1 90 ? -21.839 -14.348 55.746 1.00 56.66 90 GLN A N 1
ATOM 748 C CA . GLN A 1 90 ? -22.943 -13.464 55.377 1.00 56.66 90 GLN A CA 1
ATOM 749 C C . GLN A 1 90 ? -22.837 -12.818 53.973 1.00 56.66 90 GLN A C 1
ATOM 751 O O . GLN A 1 90 ? -21.750 -12.788 53.399 1.00 56.66 90 GLN A O 1
ATOM 756 N N . PRO A 1 91 ? -23.931 -12.222 53.440 1.00 60.41 91 PRO A N 1
ATOM 757 C CA . PRO A 1 91 ? -24.038 -11.617 52.093 1.00 60.41 91 PRO A CA 1
ATOM 758 C C . PRO A 1 91 ? -22.925 -10.644 51.640 1.00 60.41 91 PRO A C 1
ATOM 760 O O . PRO A 1 91 ? -22.896 -10.267 50.472 1.00 60.41 91 PRO A O 1
ATOM 763 N N . ALA A 1 92 ? -21.988 -10.260 52.507 1.00 58.06 92 ALA A N 1
ATOM 764 C CA . ALA A 1 92 ? -20.864 -9.374 52.213 1.00 58.06 92 ALA A CA 1
ATOM 765 C C . ALA A 1 92 ? -19.895 -9.900 51.129 1.00 58.06 92 ALA A C 1
ATOM 767 O O . ALA A 1 92 ? -19.344 -9.100 50.376 1.00 58.06 92 ALA A O 1
ATOM 768 N N . LEU A 1 93 ? -19.709 -11.221 50.992 1.00 58.31 93 LEU A N 1
ATOM 769 C CA . LEU A 1 93 ? -18.806 -11.790 49.972 1.00 58.31 93 LEU A CA 1
ATOM 770 C C . LEU A 1 93 ? -19.370 -11.705 48.543 1.00 58.31 93 LEU A C 1
ATOM 772 O O . LEU A 1 93 ? -18.605 -11.552 47.593 1.00 58.31 93 LEU A O 1
ATOM 776 N N . GLY A 1 94 ? -20.698 -11.734 48.384 1.00 65.56 94 GLY A N 1
ATOM 777 C CA . GLY A 1 94 ? -21.340 -11.579 47.074 1.00 65.56 94 GLY A CA 1
ATOM 778 C C . GLY A 1 94 ? -21.129 -10.184 46.482 1.00 65.56 94 GLY A C 1
ATOM 779 O O . GLY A 1 94 ? -20.842 -10.048 45.295 1.00 65.56 94 GLY A O 1
ATOM 780 N N . PHE A 1 95 ? -21.180 -9.146 47.323 1.00 77.56 95 PHE A N 1
ATOM 781 C CA . PHE A 1 95 ? -20.965 -7.766 46.883 1.00 77.56 95 PHE A CA 1
ATOM 782 C C . PHE A 1 95 ? -19.527 -7.504 46.426 1.00 77.56 95 PHE A C 1
ATOM 784 O O . PHE A 1 95 ? -19.333 -6.775 45.457 1.00 77.56 95 PHE A O 1
ATOM 791 N N . ALA A 1 96 ? -18.526 -8.126 47.056 1.00 78.94 96 ALA A N 1
ATOM 792 C CA . ALA A 1 96 ? -17.125 -7.946 46.669 1.00 78.94 96 ALA A CA 1
ATOM 793 C C . ALA A 1 96 ? -16.825 -8.498 45.263 1.00 78.94 96 ALA A C 1
ATOM 795 O O . ALA A 1 96 ? -16.141 -7.843 44.478 1.00 78.94 96 ALA A O 1
ATOM 796 N N . ALA A 1 97 ? -17.374 -9.668 44.917 1.00 81.25 97 ALA A N 1
ATOM 797 C CA . ALA A 1 97 ? -17.197 -10.260 43.591 1.00 81.25 97 ALA A CA 1
ATOM 798 C C . ALA A 1 97 ? -17.888 -9.431 42.496 1.00 81.25 97 ALA A C 1
ATOM 800 O O . ALA A 1 97 ? -17.285 -9.147 41.463 1.00 81.25 97 ALA A O 1
ATOM 801 N N . VAL A 1 98 ? -19.123 -8.980 42.743 1.00 85.06 98 VAL A N 1
ATOM 802 C CA . VAL A 1 98 ? -19.857 -8.119 41.802 1.00 85.06 98 VAL A CA 1
ATOM 803 C C . VAL A 1 98 ? -19.157 -6.770 41.631 1.00 85.06 98 VAL A C 1
ATOM 805 O O . VAL A 1 98 ? -19.056 -6.279 40.511 1.00 85.06 98 VAL A O 1
ATOM 808 N N . PHE A 1 99 ? -18.619 -6.195 42.710 1.00 89.50 99 PHE A N 1
ATOM 809 C CA . PHE A 1 99 ? -17.864 -4.946 42.647 1.00 89.50 99 PHE A CA 1
ATOM 810 C C . PHE A 1 99 ? -16.565 -5.099 41.849 1.00 89.50 99 PHE A C 1
ATOM 812 O O . PHE A 1 99 ? -16.288 -4.266 40.995 1.00 89.50 99 PHE A O 1
ATOM 819 N N . LEU A 1 100 ? -15.799 -6.178 42.050 1.00 91.00 100 LEU A N 1
ATOM 820 C CA . LEU A 1 100 ? -14.597 -6.445 41.252 1.00 91.00 100 LEU A CA 1
ATOM 821 C C . LEU A 1 100 ? -14.918 -6.650 39.770 1.00 91.00 100 LEU A C 1
ATOM 823 O O . LEU A 1 100 ? -14.199 -6.121 38.929 1.00 91.00 100 LEU A O 1
ATOM 827 N N . ILE A 1 101 ? -16.007 -7.352 39.442 1.00 92.38 101 ILE A N 1
ATOM 828 C CA . ILE A 1 101 ? -16.463 -7.506 38.053 1.00 92.38 101 ILE A CA 1
ATOM 829 C C . ILE A 1 101 ? -16.882 -6.149 37.477 1.00 92.38 101 ILE A C 1
ATOM 831 O O . ILE A 1 101 ? -16.483 -5.821 36.367 1.00 92.38 101 ILE A O 1
ATOM 835 N N . ALA A 1 102 ? -17.627 -5.330 38.224 1.00 93.75 102 ALA A N 1
ATOM 836 C CA . ALA A 1 102 ? -18.041 -4.002 37.776 1.00 93.75 102 ALA A CA 1
ATOM 837 C C . ALA A 1 102 ? -16.848 -3.053 37.581 1.00 93.75 102 ALA A C 1
ATOM 839 O O . ALA A 1 102 ? -16.813 -2.316 36.601 1.00 93.75 102 ALA A O 1
ATOM 840 N N . VAL A 1 103 ? -15.847 -3.100 38.466 1.00 94.50 103 VAL A N 1
ATOM 841 C CA . VAL A 1 103 ? -14.594 -2.344 38.320 1.00 94.50 103 VAL A CA 1
ATOM 842 C C . VAL A 1 103 ? -13.794 -2.864 37.133 1.00 94.50 103 VAL A C 1
ATOM 844 O O . VAL A 1 103 ? -13.309 -2.057 36.351 1.00 94.50 103 VAL A O 1
ATOM 847 N N . PHE A 1 104 ? -13.685 -4.181 36.947 1.00 93.12 104 PHE A N 1
ATOM 848 C CA . PHE A 1 104 ? -12.980 -4.755 35.804 1.00 93.12 104 PHE A CA 1
ATOM 849 C C . PHE A 1 104 ? -13.667 -4.381 34.491 1.00 93.12 104 PHE A C 1
ATOM 851 O O . PHE A 1 104 ? -12.995 -3.919 33.583 1.00 93.12 104 PHE A O 1
ATOM 858 N N . ILE A 1 105 ? -14.997 -4.480 34.409 1.00 91.56 105 ILE A N 1
ATOM 859 C CA . ILE A 1 105 ? -15.776 -4.035 33.247 1.00 91.56 105 ILE A CA 1
ATOM 860 C C . ILE A 1 105 ? -15.630 -2.527 33.055 1.00 91.56 105 ILE A C 1
ATOM 862 O O . ILE A 1 105 ? -15.453 -2.096 31.926 1.00 91.56 105 ILE A O 1
ATOM 866 N N . GLY A 1 106 ? -15.664 -1.721 34.117 1.00 91.06 106 GLY A N 1
ATOM 867 C CA . GLY A 1 106 ? -15.506 -0.268 34.034 1.00 91.06 106 GLY A CA 1
ATOM 868 C C . GLY A 1 106 ? -14.122 0.143 33.535 1.00 91.06 106 GLY A C 1
ATOM 869 O O . GLY A 1 106 ? -14.017 0.924 32.598 1.00 91.06 106 GLY A O 1
ATOM 870 N N . VAL A 1 107 ? -13.057 -0.428 34.101 1.00 87.38 107 VAL A N 1
ATOM 871 C CA . VAL A 1 107 ? -11.669 -0.184 33.682 1.00 87.38 107 VAL A CA 1
ATOM 872 C C . VAL A 1 107 ? -11.431 -0.725 32.277 1.00 87.38 107 VAL A C 1
ATOM 874 O O . VAL A 1 107 ? -10.886 -0.004 31.450 1.00 87.38 107 VAL A O 1
ATOM 877 N N . TYR A 1 108 ? -11.880 -1.947 31.981 1.00 83.75 108 TYR A N 1
ATOM 878 C CA . TYR A 1 108 ? -11.794 -2.538 30.647 1.00 83.75 108 TYR A CA 1
ATOM 879 C C . TYR A 1 108 ? -12.534 -1.673 29.633 1.00 83.75 108 TYR A C 1
ATOM 881 O O . TYR A 1 108 ? -11.967 -1.351 28.602 1.00 83.75 108 TYR A O 1
ATOM 889 N N . SER A 1 109 ? -13.743 -1.206 29.955 1.00 75.69 109 SER A N 1
ATOM 890 C CA . SER A 1 109 ? -14.515 -0.316 29.089 1.00 75.69 109 SER A CA 1
ATOM 891 C C . SER A 1 109 ? -13.834 1.031 28.922 1.00 75.69 109 SER A C 1
ATOM 893 O O . SER A 1 109 ? -13.825 1.522 27.813 1.00 75.69 109 SER A O 1
ATOM 895 N N . ILE A 1 110 ? -13.220 1.635 29.944 1.00 74.81 110 ILE A N 1
ATOM 896 C CA . ILE A 1 110 ? -12.481 2.905 29.794 1.00 74.81 110 ILE A CA 1
ATOM 897 C C . ILE A 1 110 ? -11.229 2.713 28.923 1.00 74.81 110 ILE A C 1
ATOM 899 O O . ILE A 1 110 ? -10.972 3.523 28.035 1.00 74.81 110 ILE A O 1
ATOM 903 N N . PHE A 1 111 ? -10.486 1.622 29.124 1.00 69.75 111 PHE A N 1
ATOM 904 C CA . PHE A 1 111 ? -9.311 1.296 28.312 1.00 69.75 111 PHE A CA 1
ATOM 905 C C . PHE A 1 111 ? -9.678 0.930 26.865 1.00 69.75 111 PHE A C 1
ATOM 907 O O . PHE A 1 111 ? -8.978 1.343 25.945 1.00 69.75 111 PHE A O 1
ATOM 914 N N . PHE A 1 112 ? -10.779 0.206 26.643 1.00 59.50 112 PHE A N 1
ATOM 915 C CA . PHE A 1 112 ? -11.224 -0.211 25.308 1.00 59.50 112 PHE A CA 1
ATOM 916 C C . PHE A 1 112 ? -12.103 0.818 24.591 1.00 59.50 112 PHE A C 1
ATOM 918 O O . PHE A 1 112 ? -12.068 0.865 23.368 1.00 59.50 112 PHE A O 1
ATOM 925 N N . SER A 1 113 ? -12.838 1.690 25.281 1.00 52.78 113 SER A N 1
ATOM 926 C CA . SER A 1 113 ? -13.614 2.761 24.624 1.00 52.78 113 SER A CA 1
ATOM 927 C C . SER A 1 113 ? -12.712 3.847 24.037 1.00 52.78 113 SER A C 1
ATOM 929 O O . SER A 1 113 ? -13.064 4.446 23.028 1.00 52.78 113 SER A O 1
ATOM 931 N N . HIS A 1 114 ? -11.489 4.017 24.553 1.00 53.31 114 HIS A N 1
ATOM 932 C CA . HIS A 1 114 ? -10.447 4.773 23.843 1.00 53.31 114 HIS A CA 1
ATOM 933 C C . HIS A 1 114 ? -9.945 4.077 22.564 1.00 53.31 114 HIS A C 1
ATOM 935 O O . HIS A 1 114 ? -9.295 4.717 21.743 1.00 53.31 114 HIS A O 1
ATOM 941 N N . SER A 1 115 ? -10.259 2.793 22.361 1.00 50.47 115 SER A N 1
ATOM 942 C CA . SER A 1 115 ? -9.905 2.045 21.150 1.00 50.47 115 SER A CA 1
ATOM 943 C C . SER A 1 115 ? -11.023 1.986 20.104 1.00 50.47 115 SER A C 1
ATOM 945 O O . SER A 1 115 ? -10.762 1.532 18.997 1.00 50.47 115 SER A O 1
ATOM 947 N N . GLU A 1 116 ? -12.247 2.463 20.372 1.00 43.81 116 GLU A N 1
ATOM 948 C CA . GLU A 1 116 ? -13.365 2.355 19.410 1.00 43.81 116 GLU A CA 1
ATOM 949 C C . GLU A 1 116 ? -13.140 3.159 18.115 1.00 43.81 116 GLU A C 1
ATOM 951 O O . GLU A 1 116 ? -13.683 2.804 17.068 1.00 43.81 116 GLU A O 1
ATOM 956 N N . GLY A 1 117 ? -12.236 4.145 18.126 1.00 49.22 117 GLY A N 1
ATOM 957 C CA . GLY A 1 117 ? -11.740 4.795 16.905 1.00 49.22 117 GLY A CA 1
ATOM 958 C C . GLY A 1 117 ? -10.991 3.856 15.938 1.00 49.22 117 GLY A C 1
ATOM 959 O O . GLY A 1 117 ? -10.760 4.232 14.792 1.00 49.22 117 GLY A O 1
ATOM 960 N N . SER A 1 118 ? -10.634 2.637 16.366 1.00 47.31 118 SER A N 1
ATOM 961 C CA . SER A 1 118 ? -9.893 1.640 15.576 1.00 47.31 118 SER A CA 1
ATOM 962 C C . SER A 1 118 ? -10.765 0.706 14.729 1.00 47.31 118 SER A C 1
ATOM 964 O O . SER A 1 118 ? -10.244 0.090 13.804 1.00 47.31 118 SER A O 1
ATOM 966 N N . MET A 1 119 ? -12.084 0.608 14.959 1.00 45.41 119 MET A N 1
ATOM 967 C CA . MET A 1 119 ? -12.915 -0.376 14.233 1.00 45.41 119 MET A CA 1
ATOM 968 C C . MET A 1 119 ? -13.032 -0.110 12.724 1.00 45.41 119 MET A C 1
ATOM 970 O O . MET A 1 119 ? -13.212 -1.055 11.961 1.00 45.41 119 MET A O 1
ATOM 974 N N . LEU A 1 120 ? -12.920 1.145 12.275 1.00 50.59 120 LEU A N 1
ATOM 975 C CA . LEU A 1 120 ? -12.925 1.488 10.841 1.00 50.59 120 LEU A CA 1
ATOM 976 C C . LEU A 1 120 ? -11.538 1.477 10.199 1.00 50.59 120 LEU A C 1
ATOM 978 O O . LEU A 1 120 ? -11.427 1.553 8.981 1.00 50.59 120 LEU A O 1
ATOM 982 N N . LEU A 1 121 ? -10.501 1.332 11.019 1.00 56.31 121 LEU A N 1
ATOM 983 C CA . LEU A 1 121 ? -9.109 1.182 10.618 1.00 56.31 121 LEU A CA 1
ATOM 984 C C . LEU A 1 121 ? -8.600 -0.186 11.089 1.00 56.31 121 LEU A C 1
ATOM 986 O O . LEU A 1 121 ? -7.477 -0.297 11.576 1.00 56.31 121 LEU A O 1
ATOM 990 N N . ASN A 1 122 ? -9.431 -1.227 11.000 1.00 60.53 122 ASN A N 1
ATOM 991 C CA . ASN A 1 122 ? -8.980 -2.576 11.306 1.00 60.53 122 ASN A CA 1
ATOM 992 C C . ASN A 1 122 ? -8.289 -3.169 10.068 1.00 60.53 122 ASN A C 1
ATOM 994 O O . ASN A 1 122 ? -8.916 -3.825 9.236 1.00 60.53 122 ASN A O 1
ATOM 998 N N . TYR A 1 123 ? -6.995 -2.867 9.943 1.00 63.62 123 TYR A N 1
ATOM 999 C CA . TYR A 1 123 ? -6.111 -3.355 8.878 1.00 63.62 123 TYR A CA 1
ATOM 1000 C C . TYR A 1 123 ? -5.725 -4.835 9.078 1.00 63.62 123 TYR A C 1
ATOM 1002 O O . TYR A 1 123 ? -5.109 -5.416 8.188 1.00 63.62 123 TYR A O 1
ATOM 1010 N N . ASP A 1 124 ? -6.114 -5.452 10.203 1.00 56.41 124 ASP A N 1
ATOM 1011 C CA . ASP A 1 124 ? -5.741 -6.827 10.567 1.00 56.41 124 ASP A CA 1
ATOM 1012 C C . ASP A 1 124 ? -6.583 -7.901 9.852 1.00 56.41 124 ASP A C 1
ATOM 1014 O O . ASP A 1 124 ? -6.367 -9.088 10.054 1.00 56.41 124 ASP A O 1
ATOM 1018 N N . GLN A 1 125 ? -7.582 -7.534 9.034 1.00 50.03 125 GLN A N 1
ATOM 1019 C CA . GLN A 1 125 ? -8.432 -8.529 8.345 1.00 50.03 125 GLN A CA 1
ATOM 1020 C C . GLN A 1 125 ? -8.773 -8.213 6.888 1.00 50.03 125 GLN A C 1
ATOM 1022 O O . GLN A 1 125 ? -9.498 -8.983 6.253 1.00 50.03 125 GLN A O 1
ATOM 1027 N N . ARG A 1 126 ? -8.329 -7.076 6.345 1.00 58.59 126 ARG A N 1
ATOM 1028 C CA . ARG A 1 126 ? -8.641 -6.691 4.963 1.00 58.59 126 ARG A CA 1
ATOM 1029 C C . ARG A 1 126 ? -7.506 -5.914 4.349 1.00 58.59 126 ARG A C 1
ATOM 1031 O O . ARG A 1 126 ? -6.935 -5.050 5.006 1.00 58.59 126 ARG A O 1
ATOM 1038 N N . VAL A 1 127 ? -7.265 -6.189 3.067 1.00 55.62 127 VAL A N 1
ATOM 1039 C CA . VAL A 1 127 ? -6.389 -5.374 2.239 1.00 55.62 127 VAL A CA 1
ATOM 1040 C C . VAL A 1 127 ? -7.094 -4.024 2.130 1.00 55.62 127 VAL A C 1
ATOM 1042 O O . VAL A 1 127 ? -8.238 -3.983 1.666 1.00 55.62 127 VAL A O 1
ATOM 1045 N N . PRO A 1 128 ? -6.479 -2.927 2.594 1.00 60.62 128 PRO A N 1
ATOM 1046 C CA . PRO A 1 128 ? -7.108 -1.610 2.580 1.00 60.62 128 PRO A CA 1
ATOM 1047 C C . PRO A 1 128 ? -7.614 -1.223 1.196 1.00 60.62 128 PRO A C 1
ATOM 1049 O O . PRO A 1 128 ? -8.636 -0.550 1.098 1.00 60.62 128 PRO A O 1
ATOM 1052 N N . HIS A 1 129 ? -6.916 -1.669 0.149 1.00 74.75 129 HIS A N 1
ATOM 1053 C CA . HIS A 1 129 ? -7.273 -1.491 -1.248 1.00 74.75 129 HIS A CA 1
ATOM 1054 C C . HIS A 1 129 ? -6.808 -2.703 -2.066 1.00 74.75 129 HIS A C 1
ATOM 1056 O O . HIS A 1 129 ? -5.606 -2.912 -2.206 1.00 74.75 129 HIS A O 1
ATOM 1062 N N . GLU A 1 130 ? -7.730 -3.506 -2.600 1.00 74.38 130 GLU A N 1
ATOM 1063 C CA . GLU A 1 130 ? -7.357 -4.655 -3.431 1.00 74.38 130 GLU A CA 1
ATOM 1064 C C . GLU A 1 130 ? -6.788 -4.186 -4.774 1.00 74.38 130 GLU A C 1
ATOM 1066 O O . GLU A 1 130 ? -7.356 -3.334 -5.464 1.00 74.38 130 GLU A O 1
ATOM 1071 N N . TYR A 1 131 ? -5.650 -4.761 -5.148 1.00 73.88 131 TYR A N 1
ATOM 1072 C CA . TYR A 1 131 ? -5.050 -4.514 -6.445 1.00 73.88 131 TYR A CA 1
ATOM 1073 C C . TYR A 1 131 ? -5.907 -5.084 -7.581 1.00 73.88 131 TYR A C 1
ATOM 1075 O O . TYR A 1 131 ? -6.212 -6.273 -7.614 1.00 73.88 131 TYR A O 1
ATOM 1083 N N . SER A 1 132 ? -6.215 -4.249 -8.575 1.00 68.19 132 SER A N 1
ATOM 1084 C CA . SER A 1 132 ? -6.792 -4.689 -9.846 1.00 68.19 132 SER A CA 1
ATOM 1085 C C . SER A 1 132 ? -5.785 -4.481 -10.974 1.00 68.19 132 SER A C 1
ATOM 1087 O O . SER A 1 132 ? -5.384 -3.351 -11.260 1.00 68.19 132 SER A O 1
ATOM 1089 N N . GLU A 1 133 ? -5.406 -5.564 -11.664 1.00 61.97 133 GLU A N 1
ATOM 1090 C CA . GLU A 1 133 ? -4.517 -5.505 -12.838 1.00 61.97 133 GLU A CA 1
ATOM 1091 C C . GLU A 1 133 ? -5.020 -4.559 -13.934 1.00 61.97 133 GLU A C 1
ATOM 1093 O O . GLU A 1 133 ? -4.228 -4.016 -14.708 1.00 61.97 133 GLU A O 1
ATOM 1098 N N . ILE A 1 134 ? -6.337 -4.361 -14.007 1.00 61.38 134 ILE A N 1
ATOM 1099 C CA . ILE A 1 134 ? -6.979 -3.493 -14.995 1.00 61.38 134 ILE A CA 1
ATOM 1100 C C . ILE A 1 134 ? -6.544 -2.036 -14.784 1.00 61.38 134 ILE A C 1
ATOM 1102 O O . ILE A 1 134 ? -6.390 -1.299 -15.757 1.00 61.38 134 ILE A O 1
ATOM 1106 N N . THR A 1 135 ? -6.280 -1.640 -13.537 1.00 63.19 135 THR A N 1
ATOM 1107 C CA . THR A 1 135 ? -5.909 -0.271 -13.168 1.00 63.19 135 THR A CA 1
ATOM 1108 C C . THR A 1 135 ? -4.482 0.075 -13.610 1.00 63.19 135 THR A C 1
ATOM 1110 O O . THR A 1 135 ? -4.263 1.163 -14.135 1.00 63.19 135 THR A O 1
ATOM 1113 N N . LEU A 1 136 ? -3.525 -0.861 -13.505 1.00 59.00 136 LEU A N 1
ATOM 1114 C CA . LEU A 1 136 ? -2.124 -0.626 -13.904 1.00 59.00 136 LEU A CA 1
ATOM 1115 C C . LEU A 1 136 ? -1.866 -0.760 -15.405 1.00 59.00 136 LEU A C 1
ATOM 1117 O O . LEU A 1 136 ? -0.962 -0.122 -15.941 1.00 59.00 136 LEU A O 1
ATOM 1121 N N . ARG A 1 137 ? -2.655 -1.573 -16.118 1.00 56.31 137 ARG A N 1
ATOM 1122 C CA . ARG A 1 137 ? -2.510 -1.718 -17.578 1.00 56.31 137 ARG A CA 1
ATOM 1123 C C . ARG A 1 137 ? -2.991 -0.497 -18.362 1.00 56.31 137 ARG A C 1
ATOM 1125 O O . ARG A 1 137 ? -2.969 -0.568 -19.586 1.00 56.31 137 ARG A O 1
ATOM 1132 N N . GLY A 1 138 ? -3.419 0.572 -17.676 1.00 48.78 138 GLY A N 1
ATOM 1133 C CA . GLY A 1 138 ? -3.965 1.822 -18.204 1.00 48.78 138 GLY A CA 1
ATOM 1134 C C . GLY A 1 138 ? -3.592 2.117 -19.655 1.00 48.78 138 GLY A C 1
ATOM 1135 O O . GLY A 1 138 ? -2.602 2.789 -19.911 1.00 48.78 138 GLY A O 1
ATOM 1136 N N . GLY A 1 139 ? -4.391 1.581 -20.585 1.00 50.69 139 GLY A N 1
ATOM 1137 C CA . GLY A 1 139 ? -4.498 1.902 -22.016 1.00 50.69 139 GLY A CA 1
ATOM 1138 C C . GLY A 1 139 ? -3.241 1.941 -22.899 1.00 50.69 139 GLY A C 1
ATOM 1139 O O . GLY A 1 139 ? -3.382 2.116 -24.106 1.00 50.69 139 GLY A O 1
ATOM 1140 N N . SER A 1 140 ? -2.033 1.819 -22.359 1.00 52.06 140 SER A N 1
ATOM 1141 C CA . SER A 1 140 ? -0.792 2.076 -23.085 1.00 52.06 140 SER A CA 1
ATOM 1142 C C . SER A 1 140 ? -0.260 0.783 -23.693 1.00 52.06 140 SER A C 1
ATOM 1144 O O . SER A 1 140 ? 0.493 0.047 -23.059 1.00 52.06 140 SER A O 1
ATOM 1146 N N . GLU A 1 141 ? -0.627 0.513 -24.949 1.00 58.59 141 GLU A N 1
ATOM 1147 C CA . GLU A 1 141 ? -0.134 -0.634 -25.735 1.00 58.59 141 GLU A CA 1
ATOM 1148 C C . GLU A 1 141 ? 1.397 -0.644 -25.938 1.00 58.59 141 GLU A C 1
ATOM 1150 O O . GLU A 1 141 ? 1.950 -1.633 -26.416 1.00 58.59 141 GLU A O 1
ATOM 1155 N N . GLN A 1 142 ? 2.111 0.421 -25.555 1.00 65.81 142 GLN A N 1
ATOM 1156 C CA . GLN A 1 142 ? 3.567 0.509 -25.655 1.00 65.81 142 GLN A CA 1
ATOM 1157 C C . GLN A 1 142 ? 4.200 0.617 -24.268 1.00 65.81 142 GLN A C 1
ATOM 1159 O O . GLN A 1 142 ? 4.368 1.700 -23.717 1.00 65.81 142 GLN A O 1
ATOM 1164 N N . VAL A 1 143 ? 4.541 -0.539 -23.702 1.00 76.00 143 VAL A N 1
ATOM 1165 C CA . VAL A 1 143 ? 5.379 -0.651 -22.503 1.00 76.00 143 VAL A CA 1
ATOM 1166 C C . VAL A 1 143 ? 6.841 -0.534 -22.936 1.00 76.00 143 VAL A C 1
ATOM 1168 O O . VAL A 1 143 ? 7.252 -1.241 -23.864 1.00 76.00 143 VAL A O 1
ATOM 1171 N N . ASP A 1 144 ? 7.611 0.347 -22.286 1.00 84.62 144 ASP A N 1
ATOM 1172 C CA . ASP A 1 144 ? 9.062 0.441 -22.490 1.00 84.62 144 ASP A CA 1
ATOM 1173 C C . ASP A 1 144 ? 9.699 -0.944 -22.312 1.00 84.62 144 ASP A C 1
ATOM 1175 O O . ASP A 1 144 ? 9.499 -1.622 -21.306 1.00 84.62 144 ASP A O 1
ATOM 1179 N N . GLN A 1 145 ? 10.454 -1.370 -23.323 1.00 87.56 145 GLN A N 1
ATOM 1180 C CA . GLN A 1 145 ? 11.121 -2.668 -23.346 1.00 87.56 145 GLN A CA 1
ATOM 1181 C C . GLN A 1 145 ? 12.500 -2.629 -22.680 1.00 87.56 145 GLN A C 1
ATOM 1183 O O . GLN A 1 145 ? 13.236 -3.618 -22.739 1.00 87.56 145 GLN A O 1
ATOM 1188 N N . SER A 1 146 ? 12.888 -1.507 -22.065 1.00 91.69 146 SER A N 1
ATOM 1189 C CA . SER A 1 146 ? 14.164 -1.420 -21.368 1.00 91.69 146 SER A CA 1
ATOM 1190 C C . SER A 1 146 ? 14.236 -2.455 -20.230 1.00 91.69 146 SER A C 1
ATOM 1192 O O . SER A 1 146 ? 13.295 -2.599 -19.442 1.00 91.69 146 SER A O 1
ATOM 1194 N N . PRO A 1 147 ? 15.362 -3.183 -20.087 1.00 90.25 147 PRO A N 1
ATOM 1195 C CA . PRO A 1 147 ? 15.516 -4.172 -19.017 1.00 90.25 147 PRO A CA 1
ATOM 1196 C C . PRO A 1 147 ? 15.365 -3.580 -17.608 1.00 90.25 147 PRO A C 1
ATOM 1198 O O . PRO A 1 147 ? 14.955 -4.275 -16.678 1.00 90.25 147 PRO A O 1
ATOM 1201 N N . VAL A 1 148 ? 15.690 -2.293 -17.446 1.00 92.75 148 VAL A N 1
ATOM 1202 C CA . VAL A 1 148 ? 15.590 -1.578 -16.167 1.00 92.75 148 VAL A CA 1
ATOM 1203 C C . VAL A 1 148 ? 14.128 -1.326 -15.808 1.00 92.75 148 VAL A C 1
ATOM 1205 O O . VAL A 1 148 ? 13.727 -1.617 -14.683 1.00 92.75 148 VAL A O 1
ATOM 1208 N N . PHE A 1 149 ? 13.316 -0.853 -16.760 1.00 93.00 149 PHE A N 1
ATOM 1209 C CA . PHE A 1 149 ? 11.890 -0.635 -16.522 1.00 93.00 149 PHE A CA 1
ATOM 1210 C C . PHE A 1 149 ? 11.152 -1.953 -16.271 1.00 93.00 149 PHE A C 1
ATOM 1212 O O . PHE A 1 149 ? 10.387 -2.051 -15.315 1.00 93.00 149 PHE A O 1
ATOM 1219 N N . HIS A 1 150 ? 11.467 -3.007 -17.032 1.00 89.88 150 HIS A N 1
ATOM 1220 C CA . HIS A 1 150 ? 10.947 -4.356 -16.769 1.00 89.88 150 HIS A CA 1
ATOM 1221 C C . HIS A 1 150 ? 11.291 -4.854 -15.362 1.00 89.88 150 HIS A C 1
ATOM 1223 O O . HIS A 1 150 ? 10.429 -5.388 -14.666 1.00 89.88 150 HIS A O 1
ATOM 1229 N N . SER A 1 151 ? 12.529 -4.640 -14.908 1.00 89.88 151 SER A N 1
ATOM 1230 C CA . SER A 1 151 ? 12.949 -5.013 -13.550 1.00 89.88 151 SER A CA 1
ATOM 1231 C C . SER A 1 151 ? 12.167 -4.250 -12.477 1.00 89.88 151 SER A C 1
ATOM 1233 O O . SER A 1 151 ? 11.752 -4.845 -11.483 1.00 89.88 151 SER A O 1
ATOM 1235 N N . PHE A 1 152 ? 11.920 -2.954 -12.693 1.00 94.12 152 PHE A N 1
ATOM 1236 C CA . PHE A 1 152 ? 11.092 -2.141 -11.804 1.00 94.12 152 PHE A CA 1
ATOM 1237 C C . PHE A 1 152 ? 9.645 -2.635 -11.753 1.00 94.12 152 PHE A C 1
ATOM 1239 O O . PHE A 1 152 ? 9.132 -2.873 -10.664 1.00 94.12 152 PHE A O 1
ATOM 1246 N N . VAL A 1 153 ? 9.010 -2.864 -12.907 1.00 92.19 153 VAL A N 1
ATOM 1247 C CA . VAL A 1 153 ? 7.625 -3.356 -12.989 1.00 92.19 153 VAL A CA 1
ATOM 1248 C C . VAL A 1 153 ? 7.478 -4.722 -12.316 1.00 92.19 153 VAL A C 1
ATOM 1250 O O . VAL A 1 153 ? 6.525 -4.937 -11.570 1.00 92.19 153 VAL A O 1
ATOM 1253 N N . ASN A 1 154 ? 8.423 -5.638 -12.534 1.00 88.38 154 ASN A N 1
ATOM 1254 C CA . ASN A 1 154 ? 8.389 -6.964 -11.916 1.00 88.38 154 ASN A CA 1
ATOM 1255 C C . ASN A 1 154 ? 8.567 -6.890 -10.397 1.00 88.38 154 ASN A C 1
ATOM 1257 O O . ASN A 1 154 ? 7.796 -7.504 -9.663 1.00 88.38 154 ASN A O 1
ATOM 1261 N N . GLY A 1 155 ? 9.531 -6.101 -9.915 1.00 92.31 155 GLY A N 1
ATOM 1262 C CA . GLY A 1 155 ? 9.694 -5.883 -8.479 1.00 92.31 155 GLY A CA 1
ATOM 1263 C C . GLY A 1 155 ? 8.465 -5.220 -7.860 1.00 92.31 155 GLY A C 1
ATOM 1264 O O . GLY A 1 155 ? 8.038 -5.596 -6.774 1.00 92.31 155 GLY A O 1
ATOM 1265 N N . PHE A 1 156 ? 7.868 -4.255 -8.558 1.00 94.88 156 PHE A N 1
ATOM 1266 C CA . PHE A 1 156 ? 6.674 -3.567 -8.093 1.00 94.88 156 PHE A CA 1
ATOM 1267 C C . PHE A 1 156 ? 5.492 -4.535 -7.956 1.00 94.88 156 PHE A C 1
ATOM 1269 O O . PHE A 1 156 ? 4.838 -4.554 -6.917 1.00 94.88 156 PHE A O 1
ATOM 1276 N N . ARG A 1 157 ? 5.274 -5.403 -8.953 1.00 90.69 157 ARG A N 1
ATOM 1277 C CA . ARG A 1 157 ? 4.263 -6.471 -8.895 1.00 90.69 157 ARG A CA 1
ATOM 1278 C C . ARG A 1 157 ? 4.503 -7.444 -7.748 1.00 90.69 157 ARG A C 1
ATOM 1280 O O . ARG A 1 157 ? 3.544 -7.806 -7.077 1.00 90.69 157 ARG A O 1
ATOM 1287 N N . LEU A 1 158 ? 5.756 -7.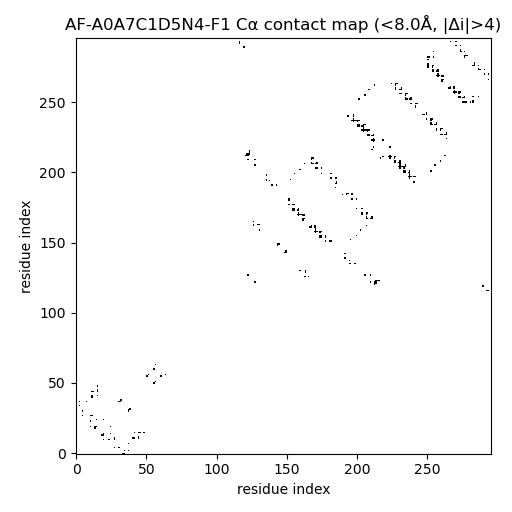820 -7.496 1.00 89.69 158 LEU A N 1
ATOM 1288 C CA . LEU A 1 158 ? 6.104 -8.663 -6.353 1.00 89.69 158 LEU A CA 1
ATOM 1289 C C . LEU A 1 158 ? 5.744 -7.974 -5.026 1.00 89.69 158 LEU A C 1
ATOM 1291 O O . LEU A 1 158 ? 5.102 -8.577 -4.178 1.00 89.69 158 LEU A O 1
ATOM 1295 N N . GLY A 1 159 ? 6.064 -6.684 -4.876 1.00 92.62 159 GLY A N 1
ATOM 1296 C CA . GLY A 1 159 ? 5.689 -5.915 -3.685 1.00 92.62 159 GLY A CA 1
ATOM 1297 C C . GLY A 1 159 ? 4.171 -5.795 -3.493 1.00 92.62 159 GLY A C 1
ATOM 1298 O O . GLY A 1 159 ? 3.686 -5.875 -2.367 1.00 92.62 159 GLY A O 1
ATOM 1299 N N . ILE A 1 160 ? 3.406 -5.648 -4.581 1.00 92.19 160 ILE A N 1
ATOM 1300 C CA . ILE A 1 160 ? 1.935 -5.697 -4.541 1.00 92.19 160 ILE A CA 1
ATOM 1301 C C . ILE A 1 160 ? 1.439 -7.086 -4.127 1.00 92.19 160 ILE A C 1
ATOM 1303 O O . ILE A 1 160 ? 0.486 -7.179 -3.356 1.00 92.19 160 ILE A O 1
ATOM 1307 N N . SER A 1 161 ? 2.055 -8.152 -4.643 1.00 88.75 161 SER A N 1
ATOM 1308 C CA . SER A 1 161 ? 1.703 -9.528 -4.288 1.00 88.75 161 SER A CA 1
ATOM 1309 C C . SER A 1 161 ? 1.830 -9.738 -2.782 1.00 88.75 161 SER A C 1
ATOM 1311 O O . SER A 1 161 ? 0.839 -10.083 -2.142 1.00 88.75 161 SER A O 1
ATOM 1313 N N . ASP A 1 162 ? 2.989 -9.394 -2.209 1.00 90.62 162 ASP A N 1
ATOM 1314 C CA . ASP A 1 162 ? 3.240 -9.449 -0.764 1.00 90.62 162 ASP A CA 1
ATOM 1315 C C . ASP A 1 162 ? 2.220 -8.606 0.020 1.00 90.62 162 ASP A C 1
ATOM 1317 O O . ASP A 1 162 ? 1.681 -9.042 1.034 1.00 90.62 162 ASP A O 1
ATOM 1321 N N . TYR A 1 163 ? 1.892 -7.405 -0.467 1.00 91.06 163 TYR A N 1
ATOM 1322 C CA . TYR A 1 163 ? 0.879 -6.550 0.155 1.00 91.06 163 TYR A CA 1
ATOM 1323 C C . TYR A 1 163 ? -0.517 -7.200 0.180 1.00 91.06 163 TYR A C 1
ATOM 1325 O O . TYR A 1 163 ? -1.202 -7.134 1.201 1.00 91.06 163 TYR A O 1
ATOM 1333 N N . ASN A 1 164 ? -0.940 -7.846 -0.910 1.00 87.75 164 ASN A N 1
ATOM 1334 C CA . ASN A 1 164 ? -2.259 -8.480 -1.005 1.00 87.75 164 ASN A CA 1
ATOM 1335 C C . ASN A 1 164 ? -2.394 -9.727 -0.120 1.00 87.75 164 ASN A C 1
ATOM 1337 O O . ASN A 1 164 ? -3.508 -10.055 0.283 1.00 87.75 164 ASN A O 1
ATOM 1341 N N . VAL A 1 165 ? -1.284 -10.407 0.183 1.00 87.88 165 VAL A N 1
ATOM 1342 C CA . VAL A 1 165 ? -1.247 -11.548 1.116 1.00 87.88 165 VAL A CA 1
ATOM 1343 C C . VAL A 1 165 ? -0.892 -11.135 2.549 1.00 87.88 165 VAL A C 1
ATOM 1345 O O . VAL A 1 165 ? -0.570 -11.984 3.370 1.00 87.88 165 VAL A O 1
ATOM 1348 N N . PHE A 1 166 ? -0.992 -9.839 2.870 1.00 89.62 166 PHE A N 1
ATOM 1349 C CA . PHE A 1 166 ? -0.765 -9.272 4.208 1.00 89.62 166 PHE A CA 1
ATOM 1350 C C . PHE A 1 166 ? 0.692 -9.313 4.706 1.00 89.62 166 PHE A C 1
ATOM 1352 O O . PHE A 1 166 ? 0.973 -8.951 5.848 1.00 89.62 166 PHE A O 1
ATOM 1359 N N . GLU A 1 167 ? 1.652 -9.624 3.834 1.00 91.00 167 GLU A N 1
ATOM 1360 C CA . GLU A 1 167 ? 3.093 -9.634 4.116 1.00 91.00 167 GLU A CA 1
ATOM 1361 C C . GLU A 1 167 ? 3.694 -8.219 4.037 1.00 91.00 167 GLU A C 1
ATOM 1363 O O . GLU A 1 167 ? 4.666 -7.937 3.326 1.00 91.00 167 GLU A O 1
ATOM 1368 N N . TYR A 1 168 ? 3.112 -7.273 4.781 1.00 92.69 168 TYR A N 1
ATOM 1369 C CA . TYR A 1 168 ? 3.410 -5.846 4.638 1.00 92.69 168 TYR A CA 1
ATOM 1370 C C . TYR A 1 168 ? 4.883 -5.490 4.913 1.00 92.69 168 TYR A C 1
ATOM 1372 O O . TYR A 1 168 ? 5.422 -4.577 4.286 1.00 92.69 168 TYR A O 1
ATOM 1380 N N . GLN A 1 169 ? 5.572 -6.212 5.810 1.00 94.69 169 GLN A N 1
ATOM 1381 C CA . GLN A 1 169 ? 7.013 -6.017 6.046 1.00 94.69 169 GLN A CA 1
ATOM 1382 C C . GLN A 1 169 ? 7.846 -6.407 4.823 1.00 94.69 169 GLN A C 1
ATOM 1384 O O . GLN A 1 169 ? 8.857 -5.769 4.518 1.00 94.69 169 GLN A O 1
ATOM 1389 N N . SER A 1 170 ? 7.448 -7.471 4.127 1.00 94.38 170 SER A N 1
ATOM 1390 C CA . SER A 1 170 ? 8.107 -7.897 2.899 1.00 94.38 170 SER A CA 1
ATOM 1391 C C . SER A 1 170 ? 7.845 -6.899 1.771 1.00 94.38 170 SER A C 1
ATOM 1393 O O . SER A 1 170 ? 8.806 -6.387 1.189 1.00 94.38 170 SER A O 1
ATOM 1395 N N . ALA A 1 171 ? 6.583 -6.493 1.590 1.00 95.00 171 ALA A N 1
ATOM 1396 C CA . ALA A 1 171 ? 6.181 -5.473 0.625 1.00 95.00 171 ALA A CA 1
ATOM 1397 C C . ALA A 1 171 ? 6.969 -4.162 0.795 1.00 95.00 171 ALA A C 1
ATOM 1399 O O . ALA A 1 171 ? 7.563 -3.666 -0.164 1.00 95.00 171 ALA A O 1
ATOM 1400 N N . VAL A 1 172 ? 7.066 -3.632 2.023 1.00 96.56 172 VAL A N 1
ATOM 1401 C CA . VAL A 1 172 ? 7.843 -2.413 2.314 1.00 96.56 172 VAL A CA 1
ATOM 1402 C C . VAL A 1 172 ? 9.312 -2.568 1.923 1.00 96.56 172 VAL A C 1
ATOM 1404 O O . VAL A 1 172 ? 9.843 -1.707 1.226 1.00 96.56 172 VAL A O 1
ATOM 1407 N N . ARG A 1 173 ? 9.970 -3.678 2.291 1.00 97.19 173 ARG A N 1
ATOM 1408 C CA . ARG A 1 173 ? 11.381 -3.914 1.925 1.00 97.19 173 ARG A CA 1
ATOM 1409 C C . ARG A 1 173 ? 11.590 -3.978 0.414 1.00 97.19 173 ARG A C 1
ATOM 1411 O O . ARG A 1 173 ? 12.655 -3.591 -0.069 1.00 97.19 173 ARG A O 1
ATOM 1418 N N . ILE A 1 174 ? 10.623 -4.513 -0.329 1.00 95.31 174 ILE A N 1
ATOM 1419 C CA . ILE A 1 174 ? 10.668 -4.538 -1.794 1.00 95.31 174 ILE A CA 1
ATOM 1420 C C . ILE A 1 174 ? 10.531 -3.117 -2.337 1.00 95.31 174 ILE A C 1
ATOM 1422 O O . ILE A 1 174 ? 11.375 -2.693 -3.127 1.00 95.31 174 ILE A O 1
ATOM 1426 N N . PHE A 1 175 ? 9.528 -2.361 -1.886 1.00 98.00 175 PHE A N 1
ATOM 1427 C CA . PHE A 1 175 ? 9.314 -0.995 -2.358 1.00 98.00 175 PHE A CA 1
ATOM 1428 C C . PHE A 1 175 ? 10.500 -0.074 -2.041 1.00 98.00 175 PHE A C 1
ATOM 1430 O O . PHE A 1 175 ? 10.970 0.626 -2.932 1.00 98.00 175 PHE A O 1
ATOM 1437 N N . GLU A 1 176 ? 11.081 -0.147 -0.841 1.00 97.31 176 GLU A N 1
ATOM 1438 C CA . GLU A 1 176 ? 12.278 0.627 -0.473 1.00 97.31 176 GLU A CA 1
ATOM 1439 C C . GLU A 1 176 ? 13.473 0.348 -1.403 1.00 97.31 176 GLU A C 1
ATOM 1441 O O . GLU A 1 176 ? 14.211 1.264 -1.766 1.00 97.31 176 GLU A O 1
ATOM 1446 N N . LYS A 1 177 ? 13.657 -0.905 -1.845 1.00 96.50 177 LYS A N 1
ATOM 1447 C CA . LYS A 1 177 ? 14.709 -1.263 -2.815 1.00 96.50 177 LYS A CA 1
ATOM 1448 C C . LYS A 1 177 ? 14.439 -0.721 -4.218 1.00 96.50 177 LYS A C 1
ATOM 1450 O O . LYS A 1 177 ? 15.388 -0.486 -4.964 1.00 96.50 177 LYS A O 1
ATOM 1455 N N . LEU A 1 178 ? 13.171 -0.564 -4.589 1.00 96.75 178 LEU A N 1
ATOM 1456 C CA . LEU A 1 178 ? 12.749 -0.066 -5.900 1.00 96.75 178 LEU A CA 1
ATOM 1457 C C . LEU A 1 178 ? 12.668 1.457 -5.964 1.00 96.75 178 LEU A C 1
ATOM 1459 O O . LEU A 1 178 ? 12.728 2.013 -7.059 1.00 96.75 178 LEU A O 1
ATOM 1463 N N . GLN A 1 179 ? 12.573 2.131 -4.818 1.00 98.12 179 GLN A N 1
ATOM 1464 C CA . GLN A 1 179 ? 12.430 3.581 -4.739 1.00 98.12 179 GLN A CA 1
ATOM 1465 C C . GLN A 1 179 ? 13.491 4.356 -5.546 1.00 98.12 179 GLN A C 1
ATOM 1467 O O . GLN A 1 179 ? 13.093 5.245 -6.294 1.00 98.12 179 GLN A O 1
ATOM 1472 N N . PRO A 1 180 ? 14.795 4.000 -5.540 1.00 97.44 180 PRO A N 1
ATOM 1473 C CA . PRO A 1 180 ? 15.777 4.694 -6.375 1.00 97.44 180 PRO A CA 1
ATOM 1474 C C . PRO A 1 180 ? 15.473 4.627 -7.880 1.00 97.44 180 PRO A C 1
ATOM 1476 O O . PRO A 1 180 ? 15.789 5.563 -8.612 1.00 97.44 180 PRO A O 1
ATOM 1479 N N . LEU A 1 181 ? 14.858 3.535 -8.354 1.00 96.75 181 LEU A N 1
ATOM 1480 C CA . LEU A 1 181 ? 14.433 3.404 -9.750 1.00 96.75 181 LEU A CA 1
ATOM 1481 C C . LEU A 1 181 ? 13.191 4.255 -10.025 1.00 96.75 181 LEU A C 1
ATOM 1483 O O . LEU A 1 181 ? 13.146 4.924 -11.052 1.00 96.75 181 LEU A O 1
ATOM 1487 N N . ALA A 1 182 ? 12.214 4.272 -9.113 1.00 97.31 182 ALA A N 1
ATOM 1488 C CA . ALA A 1 182 ? 11.042 5.144 -9.225 1.00 97.31 182 ALA A CA 1
ATOM 1489 C C . ALA A 1 182 ? 11.451 6.625 -9.300 1.00 97.31 182 ALA A C 1
ATOM 1491 O O . ALA A 1 182 ? 11.029 7.331 -10.217 1.00 97.31 182 ALA A O 1
ATOM 1492 N N . ASP A 1 183 ? 12.346 7.055 -8.403 1.00 96.31 183 ASP A N 1
ATOM 1493 C CA . ASP A 1 183 ? 12.909 8.408 -8.372 1.00 96.31 183 ASP A CA 1
ATOM 1494 C C . ASP A 1 183 ? 13.655 8.729 -9.683 1.00 96.31 183 ASP A C 1
ATOM 1496 O O . ASP A 1 183 ? 13.552 9.837 -10.214 1.00 96.31 183 ASP A O 1
ATOM 1500 N N . GLN A 1 184 ? 14.399 7.761 -10.236 1.00 96.25 184 GLN A N 1
ATOM 1501 C CA . GLN A 1 184 ? 15.080 7.910 -11.523 1.00 96.25 184 GLN A CA 1
ATOM 1502 C C . GLN A 1 184 ? 14.080 8.071 -12.674 1.00 96.25 184 GLN A C 1
ATOM 1504 O O . GLN A 1 184 ? 14.259 8.955 -13.509 1.00 96.25 184 GLN A O 1
ATOM 1509 N N . PHE A 1 185 ? 13.037 7.239 -12.741 1.00 95.75 185 PHE A N 1
ATOM 1510 C CA . PHE A 1 185 ? 12.037 7.311 -13.806 1.00 95.75 185 PHE A CA 1
ATOM 1511 C C . PHE A 1 185 ? 11.229 8.606 -13.753 1.00 95.75 185 PHE A C 1
ATOM 1513 O O . PHE A 1 185 ? 10.950 9.177 -14.807 1.00 95.75 185 PHE A O 1
ATOM 1520 N N . GLU A 1 186 ? 10.927 9.124 -12.562 1.00 95.12 186 GLU A N 1
ATOM 1521 C CA . GLU A 1 186 ? 10.250 10.415 -12.404 1.00 95.12 186 GLU A CA 1
ATOM 152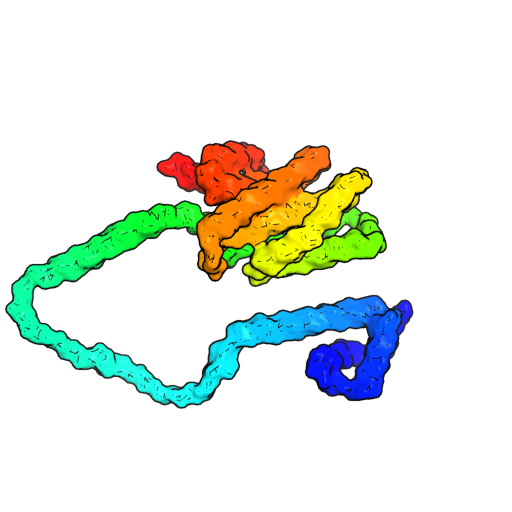2 C C . GLU A 1 186 ? 11.046 11.562 -13.048 1.00 95.12 186 GLU A C 1
ATOM 1524 O O . GLU A 1 186 ? 10.472 12.457 -13.663 1.00 95.12 186 GLU A O 1
ATOM 1529 N N . GLN A 1 187 ? 12.380 11.506 -12.988 1.00 96.12 187 GLN A N 1
ATOM 1530 C CA . GLN A 1 187 ? 13.259 12.526 -13.571 1.00 96.12 187 GLN A CA 1
ATOM 1531 C C . GLN A 1 187 ? 13.360 12.461 -15.104 1.00 96.12 187 GLN A C 1
ATOM 1533 O O . GLN A 1 187 ? 13.869 13.400 -15.713 1.00 96.12 187 GLN A O 1
ATOM 1538 N N . THR A 1 188 ? 12.912 11.374 -15.745 1.00 91.75 188 THR A N 1
ATOM 1539 C CA . THR A 1 188 ? 13.087 11.180 -17.200 1.00 91.75 188 THR A CA 1
ATOM 1540 C C . THR A 1 188 ? 12.097 11.955 -18.079 1.00 91.75 188 THR A C 1
ATOM 1542 O O . THR A 1 188 ? 12.206 11.865 -19.300 1.00 91.75 188 THR A O 1
ATOM 1545 N N . ASP A 1 189 ? 11.153 12.707 -17.493 1.00 87.56 189 ASP A N 1
ATOM 1546 C CA . ASP A 1 189 ? 10.055 13.419 -18.187 1.00 87.56 189 ASP A CA 1
ATOM 1547 C C . ASP A 1 189 ? 9.305 12.535 -19.210 1.00 87.56 189 ASP A C 1
ATOM 1549 O O . ASP A 1 189 ? 8.770 12.994 -20.219 1.00 87.56 189 ASP A O 1
ATOM 1553 N N . ASN A 1 190 ? 9.284 11.217 -18.969 1.00 91.25 190 ASN A N 1
ATOM 1554 C CA . ASN A 1 190 ? 8.547 10.268 -19.788 1.00 91.25 190 ASN A CA 1
ATOM 1555 C C . ASN A 1 190 ? 7.176 10.015 -19.159 1.00 91.25 190 ASN A C 1
ATOM 1557 O O . ASN A 1 190 ? 7.047 9.319 -18.148 1.00 91.25 190 ASN A O 1
ATOM 1561 N N . SER A 1 191 ? 6.134 10.543 -19.802 1.00 91.00 191 SER A N 1
ATOM 1562 C CA . SER A 1 191 ? 4.757 10.423 -19.327 1.00 91.00 191 SER A CA 1
ATOM 1563 C C . SER A 1 191 ? 4.260 8.979 -19.215 1.00 91.00 191 SER A C 1
ATOM 1565 O O . SER A 1 191 ? 3.344 8.715 -18.437 1.00 91.00 191 SER A O 1
ATOM 1567 N N . GLN A 1 192 ? 4.890 8.032 -19.922 1.00 90.69 192 GLN A N 1
ATOM 1568 C CA . GLN A 1 192 ? 4.562 6.606 -19.847 1.00 90.69 192 GLN A CA 1
ATOM 1569 C C . GLN A 1 192 ? 4.870 5.992 -18.474 1.00 90.69 192 GLN A C 1
ATOM 1571 O O . GLN A 1 192 ? 4.220 5.022 -18.086 1.00 90.69 192 GLN A O 1
ATOM 1576 N N . TYR A 1 193 ? 5.830 6.538 -17.720 1.00 92.94 193 TYR A N 1
ATOM 1577 C CA . TYR A 1 193 ? 6.199 5.999 -16.406 1.00 92.94 193 TYR A CA 1
ATOM 1578 C C . TYR A 1 193 ? 5.336 6.548 -15.277 1.00 92.94 193 TYR A C 1
ATOM 1580 O O . TYR A 1 193 ? 5.218 5.913 -14.233 1.00 92.94 193 TYR A O 1
ATOM 1588 N N . LEU A 1 194 ? 4.704 7.704 -15.472 1.00 93.00 194 LEU A N 1
ATOM 1589 C CA . LEU A 1 194 ? 4.013 8.413 -14.398 1.00 93.00 194 LEU A CA 1
ATOM 1590 C C . LEU A 1 194 ? 2.892 7.597 -13.734 1.00 93.00 194 LEU A C 1
ATOM 1592 O O . LEU A 1 194 ? 2.832 7.626 -12.505 1.00 93.00 194 LEU A O 1
ATOM 1596 N N . PRO A 1 195 ? 2.035 6.842 -14.459 1.00 91.81 195 PRO A N 1
ATOM 1597 C CA . PRO A 1 195 ? 1.034 5.995 -13.809 1.00 91.81 195 PRO A CA 1
ATOM 1598 C C . PRO A 1 195 ? 1.671 4.930 -12.909 1.00 91.81 195 PRO A C 1
ATOM 1600 O O . PRO A 1 195 ? 1.239 4.739 -11.776 1.00 91.81 195 PRO A O 1
ATOM 1603 N N . TRP A 1 196 ? 2.757 4.307 -13.375 1.00 93.00 196 TRP A N 1
ATOM 1604 C CA . TRP A 1 196 ? 3.498 3.304 -12.612 1.00 93.00 196 TRP A CA 1
ATOM 1605 C C . TRP A 1 196 ? 4.158 3.894 -11.369 1.00 93.00 196 TRP A C 1
ATOM 1607 O O . TRP A 1 196 ? 4.118 3.280 -10.310 1.00 93.00 196 TRP A O 1
ATOM 1617 N N . ILE A 1 197 ? 4.737 5.091 -11.478 1.00 95.62 197 ILE A N 1
ATOM 1618 C CA . ILE A 1 197 ? 5.383 5.779 -10.354 1.00 95.62 197 ILE A CA 1
ATOM 1619 C C . ILE A 1 197 ? 4.335 6.234 -9.328 1.00 95.62 197 ILE A C 1
ATOM 1621 O O . ILE A 1 197 ? 4.533 6.050 -8.127 1.00 95.62 197 ILE A O 1
ATOM 1625 N N . ARG A 1 198 ? 3.199 6.785 -9.780 1.00 95.12 198 ARG A N 1
ATOM 1626 C CA . ARG A 1 198 ? 2.066 7.136 -8.908 1.00 95.12 198 ARG A CA 1
ATOM 1627 C C . ARG A 1 198 ? 1.606 5.917 -8.116 1.00 95.12 198 ARG A C 1
ATOM 1629 O O . ARG A 1 198 ? 1.522 5.992 -6.892 1.00 95.12 198 ARG A O 1
ATOM 1636 N N . ASP A 1 199 ? 1.313 4.818 -8.806 1.00 94.00 199 ASP A N 1
ATOM 1637 C CA . ASP A 1 199 ? 0.820 3.602 -8.163 1.00 94.00 199 ASP A CA 1
ATOM 1638 C C . ASP A 1 199 ? 1.889 2.966 -7.266 1.00 94.00 199 ASP A C 1
ATOM 1640 O O . ASP A 1 199 ? 1.561 2.483 -6.185 1.00 94.00 199 ASP A O 1
ATOM 1644 N N . PHE A 1 200 ? 3.168 3.041 -7.641 1.00 96.38 200 PHE A N 1
ATOM 1645 C CA . PHE A 1 200 ? 4.281 2.624 -6.790 1.00 96.38 200 PHE A CA 1
ATOM 1646 C C . PHE A 1 200 ? 4.264 3.334 -5.433 1.00 96.38 200 PHE A C 1
ATOM 1648 O O . PHE A 1 200 ? 4.182 2.667 -4.400 1.00 96.38 200 PHE A O 1
ATOM 1655 N N . TYR A 1 201 ? 4.264 4.670 -5.415 1.00 97.69 201 TYR A N 1
ATOM 1656 C CA . TYR A 1 201 ? 4.219 5.406 -4.150 1.00 97.69 201 TYR A CA 1
ATOM 1657 C C . TYR A 1 201 ? 2.894 5.204 -3.413 1.00 97.69 201 TYR A C 1
ATOM 1659 O O . TYR A 1 201 ? 2.871 5.174 -2.184 1.00 97.69 201 TYR A O 1
ATOM 1667 N N . PHE A 1 202 ? 1.788 5.028 -4.137 1.00 96.06 202 PHE A N 1
ATOM 1668 C CA . PHE A 1 202 ? 0.503 4.733 -3.521 1.00 96.06 202 PHE A CA 1
ATOM 1669 C C . PHE A 1 202 ? 0.553 3.420 -2.723 1.00 96.06 202 PHE A C 1
ATOM 1671 O O . PHE A 1 202 ? 0.294 3.435 -1.519 1.00 96.06 202 PHE A O 1
ATOM 1678 N N . TYR A 1 203 ? 0.963 2.306 -3.339 1.00 95.69 203 TYR A N 1
ATOM 1679 C CA . TYR A 1 203 ? 1.051 1.010 -2.652 1.00 95.69 203 TYR A CA 1
ATOM 1680 C C . TYR A 1 203 ? 2.163 0.962 -1.598 1.00 95.69 203 TYR A C 1
ATOM 1682 O O . TYR A 1 203 ? 1.959 0.363 -0.541 1.00 95.69 203 TYR A O 1
ATOM 1690 N N . GLN A 1 204 ? 3.292 1.646 -1.810 1.00 97.50 204 GLN A N 1
ATOM 1691 C CA . GLN A 1 204 ? 4.308 1.815 -0.766 1.00 97.50 204 GLN A CA 1
ATOM 1692 C C . GLN A 1 204 ? 3.726 2.533 0.460 1.00 97.50 204 GLN A C 1
ATOM 1694 O O . GLN A 1 204 ? 3.925 2.101 1.599 1.00 97.50 204 GLN A O 1
ATOM 1699 N N . GLY A 1 205 ? 2.945 3.592 0.230 1.00 96.75 205 GLY A N 1
ATOM 1700 C CA . GLY A 1 205 ? 2.239 4.316 1.279 1.00 96.75 205 GLY A CA 1
ATOM 1701 C C . GLY A 1 205 ? 1.224 3.449 2.020 1.00 96.75 205 GLY A C 1
ATOM 1702 O O . GLY A 1 205 ? 1.186 3.473 3.250 1.00 96.75 205 GLY A O 1
ATOM 1703 N N . LEU A 1 206 ? 0.454 2.631 1.297 1.00 95.31 206 LEU A N 1
ATOM 1704 C CA . LEU A 1 206 ? -0.495 1.688 1.893 1.00 95.31 206 LEU A CA 1
ATOM 1705 C C . LEU A 1 206 ? 0.188 0.606 2.732 1.00 95.31 206 LEU A C 1
ATOM 1707 O O . LEU A 1 206 ? -0.301 0.298 3.817 1.00 95.31 206 LEU A O 1
ATOM 1711 N N . ALA A 1 207 ? 1.309 0.050 2.270 1.00 95.12 207 ALA A N 1
ATOM 1712 C CA . ALA A 1 207 ? 2.049 -0.967 3.014 1.00 95.12 207 ALA A CA 1
ATOM 1713 C C . ALA A 1 207 ? 2.612 -0.401 4.330 1.00 95.12 207 ALA A C 1
ATOM 1715 O O . ALA A 1 207 ? 2.471 -1.015 5.389 1.00 95.12 207 ALA A O 1
ATOM 1716 N N . HIS A 1 208 ? 3.168 0.815 4.301 1.00 96.44 208 HIS A N 1
ATOM 1717 C CA . HIS A 1 208 ? 3.581 1.514 5.518 1.00 96.44 208 HIS A CA 1
ATOM 1718 C C . HIS A 1 208 ? 2.402 1.835 6.444 1.00 96.44 208 HIS A C 1
ATOM 1720 O O . HIS A 1 208 ? 2.499 1.637 7.658 1.00 96.44 208 HIS A O 1
ATOM 1726 N N . LEU A 1 209 ? 1.281 2.309 5.894 1.00 94.69 209 LEU A N 1
ATOM 1727 C CA . LEU A 1 209 ? 0.085 2.603 6.678 1.00 94.69 209 LEU A CA 1
ATOM 1728 C C . LEU A 1 209 ? -0.409 1.342 7.395 1.00 94.69 209 LEU A C 1
ATOM 1730 O O . LEU A 1 209 ? -0.630 1.384 8.606 1.00 94.69 209 LEU A O 1
ATOM 1734 N N . ALA A 1 210 ? -0.477 0.221 6.676 1.00 93.31 210 ALA A N 1
ATOM 1735 C CA . ALA A 1 210 ? -0.878 -1.070 7.213 1.00 93.31 210 ALA A CA 1
ATOM 1736 C C . ALA A 1 210 ? 0.038 -1.541 8.350 1.00 93.31 210 ALA A C 1
ATOM 1738 O O . ALA A 1 210 ? -0.460 -1.837 9.433 1.00 93.31 210 ALA A O 1
ATOM 1739 N N . LEU A 1 211 ? 1.367 -1.496 8.181 1.00 92.94 211 LEU A N 1
ATOM 1740 C CA . LEU A 1 211 ? 2.311 -1.820 9.264 1.00 92.94 211 LEU A CA 1
ATOM 1741 C C . LEU A 1 211 ? 2.136 -0.932 10.496 1.00 92.94 211 LEU A C 1
ATOM 1743 O O . LEU A 1 211 ? 2.273 -1.386 11.630 1.00 92.94 211 LEU A O 1
ATOM 1747 N N . SER A 1 212 ? 1.849 0.352 10.289 1.00 93.12 212 SER A N 1
ATOM 1748 C CA . SER A 1 212 ? 1.714 1.297 11.397 1.00 93.12 212 SER A CA 1
ATOM 1749 C C . SER A 1 212 ? 0.440 1.109 12.227 1.00 93.12 212 SER A C 1
ATOM 1751 O O . SER A 1 212 ? 0.385 1.542 13.388 1.00 93.12 212 SER A O 1
ATOM 1753 N N . LEU A 1 213 ? -0.582 0.505 11.619 1.00 90.69 213 LEU A N 1
ATOM 1754 C CA . LEU A 1 213 ? -1.909 0.314 12.192 1.00 90.69 213 LEU A CA 1
ATOM 1755 C C . LEU A 1 213 ? -2.144 -1.115 12.668 1.00 90.69 213 LEU A C 1
ATOM 1757 O O . LEU A 1 213 ? -2.888 -1.299 13.628 1.00 90.69 213 LEU A O 1
ATOM 1761 N N . SER A 1 214 ? -1.487 -2.096 12.055 1.00 88.12 214 SER A N 1
ATOM 1762 C CA . SER A 1 214 ? -1.702 -3.497 12.375 1.00 88.12 214 SER A CA 1
ATOM 1763 C C . SER A 1 214 ? -1.283 -3.837 13.809 1.00 88.12 214 SER A C 1
ATOM 1765 O O . SER A 1 214 ? -0.291 -3.321 14.354 1.00 88.12 214 SER A O 1
ATOM 1767 N N . SER A 1 215 ? -2.089 -4.684 14.445 1.00 85.38 215 SER A N 1
ATOM 1768 C CA . SER A 1 215 ? -1.807 -5.247 15.763 1.00 85.38 215 SER A CA 1
ATOM 1769 C C . SER A 1 215 ? -1.017 -6.555 15.696 1.00 85.38 215 SER A C 1
ATOM 1771 O O . SER A 1 215 ? -0.384 -6.909 16.688 1.00 85.38 215 SER A O 1
ATOM 1773 N N . GLU A 1 216 ? -0.988 -7.220 14.536 1.00 85.25 216 GLU A N 1
ATOM 1774 C CA . GLU A 1 216 ? -0.272 -8.485 14.324 1.00 85.25 216 GLU A CA 1
ATOM 1775 C C . GLU A 1 216 ? 1.250 -8.313 14.367 1.00 85.25 216 GLU A C 1
ATOM 1777 O O . GLU A 1 216 ? 1.972 -9.188 14.846 1.00 85.25 216 GLU A O 1
ATOM 1782 N N . PHE A 1 217 ? 1.751 -7.157 13.926 1.00 84.44 217 PHE A N 1
ATOM 1783 C CA . PHE A 1 217 ? 3.17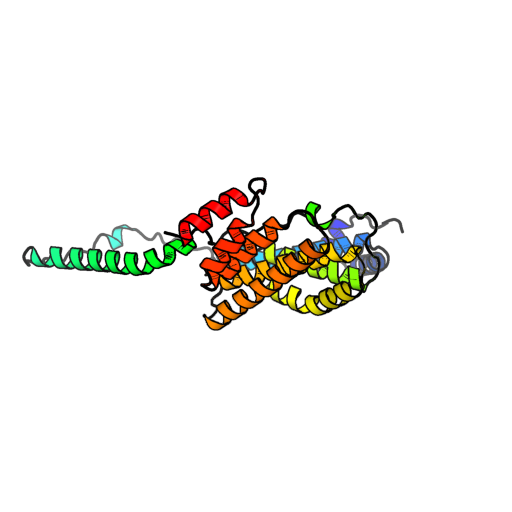3 -6.842 13.996 1.00 84.44 217 PHE A CA 1
ATOM 1784 C C . PHE A 1 217 ? 3.509 -6.188 15.342 1.00 84.44 217 PHE A C 1
ATOM 1786 O O . PHE A 1 217 ? 3.052 -5.080 15.651 1.00 84.44 217 PHE A O 1
ATOM 1793 N N . GLU A 1 218 ? 4.372 -6.844 16.124 1.00 88.25 218 GLU A N 1
ATOM 1794 C CA . GLU A 1 218 ? 4.925 -6.342 17.393 1.00 88.25 218 GLU A CA 1
ATOM 1795 C C . GLU A 1 218 ? 5.936 -5.196 17.172 1.00 88.25 218 GLU A C 1
ATOM 1797 O O . GLU A 1 218 ? 7.110 -5.275 17.531 1.00 88.25 218 GLU A O 1
ATOM 1802 N N . LEU A 1 219 ? 5.489 -4.105 16.549 1.00 90.38 219 LEU A N 1
ATOM 1803 C CA . LEU A 1 219 ? 6.277 -2.890 16.368 1.00 90.38 219 LEU A CA 1
ATOM 1804 C C . LEU A 1 219 ? 6.122 -1.973 17.581 1.00 90.38 219 LEU A C 1
ATOM 1806 O O . LEU A 1 219 ? 5.008 -1.689 18.035 1.00 90.38 219 LEU A O 1
ATOM 1810 N N . ASP A 1 220 ? 7.242 -1.447 18.072 1.00 93.56 220 ASP A N 1
ATOM 1811 C CA . ASP A 1 220 ? 7.235 -0.395 19.081 1.00 93.56 220 ASP A CA 1
ATOM 1812 C C . ASP A 1 220 ? 6.616 0.912 18.536 1.00 93.56 220 ASP A C 1
ATOM 1814 O O . ASP A 1 220 ? 6.480 1.124 17.327 1.00 93.56 220 ASP A O 1
ATOM 1818 N N . GLN A 1 221 ? 6.233 1.823 19.436 1.00 89.50 221 GLN A N 1
ATOM 1819 C CA . GLN A 1 221 ? 5.562 3.072 19.052 1.00 89.50 221 GLN A CA 1
ATOM 1820 C C . GLN A 1 221 ? 6.415 3.978 18.154 1.00 89.50 221 GLN A C 1
ATOM 1822 O O . GLN A 1 221 ? 5.859 4.694 17.321 1.00 89.50 221 GLN A O 1
ATOM 1827 N N . MET A 1 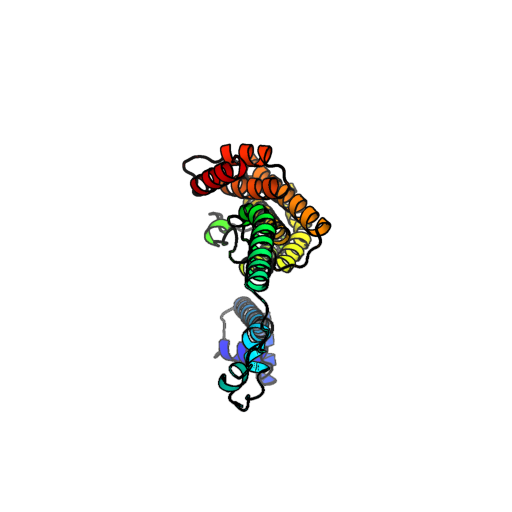222 ? 7.744 3.948 18.293 1.00 93.56 222 MET A N 1
ATOM 1828 C CA . MET A 1 222 ? 8.638 4.723 17.435 1.00 93.56 222 MET A CA 1
ATOM 1829 C C . MET A 1 222 ? 8.626 4.156 16.014 1.00 93.56 222 MET A C 1
ATOM 1831 O O . MET A 1 222 ? 8.417 4.911 15.066 1.00 93.56 222 MET A O 1
ATOM 1835 N N . SER A 1 223 ? 8.755 2.837 15.866 1.00 95.00 223 SER A N 1
ATOM 1836 C CA . SER A 1 223 ? 8.641 2.137 14.580 1.00 95.00 223 SER A CA 1
ATOM 1837 C C . SER A 1 223 ? 7.286 2.384 13.907 1.00 95.00 223 SER A C 1
ATOM 1839 O O . SER A 1 223 ? 7.231 2.756 12.733 1.00 95.00 223 SER A O 1
ATOM 1841 N N . LYS A 1 224 ? 6.179 2.294 14.662 1.00 93.06 224 LYS A N 1
ATOM 1842 C CA . LYS A 1 224 ? 4.839 2.629 14.146 1.00 93.06 224 LYS A CA 1
ATOM 1843 C C . LYS A 1 224 ? 4.765 4.076 13.660 1.00 93.06 224 LYS A C 1
ATOM 1845 O O . LYS A 1 224 ? 4.218 4.336 12.592 1.00 93.06 224 LYS A O 1
ATOM 1850 N N . ASN A 1 225 ? 5.346 5.021 14.398 1.00 91.19 225 ASN A N 1
ATOM 1851 C CA . ASN A 1 225 ? 5.376 6.425 13.996 1.00 91.19 225 ASN A CA 1
ATOM 1852 C C . ASN A 1 225 ? 6.216 6.668 12.728 1.00 91.19 225 ASN A C 1
ATOM 1854 O O . ASN A 1 225 ? 5.785 7.417 11.853 1.00 91.19 225 ASN A O 1
ATOM 1858 N N . ILE A 1 226 ? 7.371 6.006 12.588 1.00 96.19 226 ILE A N 1
ATOM 1859 C CA . ILE A 1 226 ? 8.201 6.067 11.371 1.00 96.19 226 ILE A CA 1
ATOM 1860 C C . ILE A 1 226 ? 7.394 5.612 10.151 1.00 96.19 226 ILE A C 1
ATOM 1862 O O . ILE A 1 226 ? 7.397 6.287 9.119 1.00 96.19 226 ILE A O 1
ATOM 1866 N N . HIS A 1 227 ? 6.649 4.513 10.275 1.00 96.12 227 HIS A N 1
ATOM 1867 C CA . HIS A 1 227 ? 5.794 4.038 9.193 1.00 96.12 227 HIS A CA 1
ATOM 1868 C C . HIS A 1 227 ? 4.633 4.993 8.884 1.00 96.12 227 HIS A C 1
ATOM 1870 O O . HIS A 1 227 ? 4.363 5.217 7.710 1.00 96.12 227 HIS A O 1
ATOM 1876 N N . ARG A 1 228 ? 4.006 5.651 9.873 1.00 95.06 228 ARG A N 1
ATOM 1877 C CA . ARG A 1 228 ? 2.987 6.693 9.597 1.00 95.06 228 ARG A CA 1
ATOM 1878 C C . ARG A 1 228 ? 3.559 7.859 8.798 1.00 95.06 228 ARG A C 1
ATOM 1880 O O . ARG A 1 228 ? 2.946 8.290 7.828 1.00 95.06 228 ARG A O 1
ATOM 1887 N N . ILE A 1 229 ? 4.735 8.354 9.184 1.00 96.62 229 ILE A N 1
ATOM 1888 C CA . ILE A 1 229 ? 5.413 9.449 8.474 1.00 96.62 229 ILE A CA 1
ATOM 1889 C C . ILE A 1 229 ? 5.738 9.027 7.037 1.00 96.62 229 ILE A C 1
ATOM 1891 O O . ILE A 1 229 ? 5.470 9.776 6.099 1.00 96.62 229 ILE A O 1
ATOM 1895 N N . SER A 1 230 ? 6.258 7.810 6.866 1.00 97.56 230 SER A N 1
ATOM 1896 C CA . SER A 1 230 ? 6.591 7.255 5.549 1.00 97.56 230 SER A CA 1
ATOM 1897 C C . SER A 1 230 ? 5.343 7.089 4.677 1.00 97.56 230 SER A C 1
ATOM 1899 O O . SER A 1 230 ? 5.355 7.472 3.510 1.00 97.56 230 SER A O 1
ATOM 1901 N N . ALA A 1 231 ? 4.238 6.607 5.257 1.00 96.75 231 ALA A N 1
ATOM 1902 C CA . ALA A 1 231 ? 2.951 6.488 4.581 1.00 96.75 231 ALA A CA 1
ATOM 1903 C C . ALA A 1 231 ? 2.435 7.844 4.081 1.00 96.75 231 ALA A C 1
ATOM 1905 O O . ALA A 1 231 ? 2.068 7.962 2.914 1.00 96.75 231 ALA A O 1
ATOM 1906 N N . ILE A 1 232 ? 2.457 8.874 4.938 1.00 97.31 232 ILE A N 1
ATOM 1907 C CA . ILE A 1 232 ? 2.055 10.240 4.572 1.00 97.31 232 ILE A CA 1
ATOM 1908 C C . ILE A 1 232 ? 2.903 10.745 3.400 1.00 97.31 232 ILE A C 1
ATOM 1910 O O . ILE A 1 232 ? 2.339 11.173 2.398 1.00 97.31 232 ILE A O 1
ATOM 1914 N N . GLY A 1 233 ? 4.234 10.636 3.484 1.00 97.81 233 GLY A N 1
ATOM 1915 C CA . GLY A 1 233 ? 5.130 11.114 2.427 1.00 97.81 233 GLY A CA 1
ATOM 1916 C C . GLY A 1 233 ? 4.899 10.421 1.080 1.00 97.81 233 GLY A C 1
ATOM 1917 O O . GLY A 1 233 ? 4.828 11.086 0.047 1.00 97.81 233 GLY A O 1
ATOM 1918 N N . CYS A 1 234 ? 4.712 9.099 1.081 1.00 98.00 234 CYS A N 1
ATOM 1919 C CA . CYS A 1 234 ? 4.439 8.342 -0.142 1.00 98.00 234 CYS A CA 1
ATOM 1920 C C . CYS A 1 234 ? 3.067 8.699 -0.745 1.00 98.00 234 CYS A C 1
ATOM 1922 O O . CYS A 1 234 ? 2.952 8.918 -1.950 1.00 98.00 234 CYS A O 1
ATOM 1924 N N . LEU A 1 235 ? 2.024 8.828 0.080 1.00 97.38 235 LEU A N 1
ATOM 1925 C CA . LEU A 1 235 ? 0.678 9.177 -0.390 1.00 97.38 235 LEU A CA 1
ATOM 1926 C C . LEU A 1 235 ? 0.592 10.631 -0.883 1.00 97.38 235 LEU A C 1
ATOM 1928 O O . LEU A 1 235 ? -0.072 10.901 -1.883 1.00 97.38 235 LEU A O 1
ATOM 1932 N N . GLU A 1 236 ? 1.304 11.565 -0.245 1.00 97.50 236 GLU A N 1
ATOM 1933 C CA . GLU A 1 236 ? 1.465 12.939 -0.741 1.00 97.50 236 GLU A CA 1
ATOM 1934 C C . GLU A 1 236 ? 2.175 12.966 -2.095 1.00 97.50 236 GLU A C 1
ATOM 1936 O O . GLU A 1 236 ? 1.753 13.694 -2.996 1.00 97.50 236 GLU A O 1
ATOM 1941 N N . LYS A 1 237 ? 3.217 12.146 -2.263 1.00 97.62 237 LYS A N 1
ATOM 1942 C CA . LYS A 1 237 ? 3.947 12.014 -3.525 1.00 97.62 237 LYS A CA 1
ATOM 1943 C C . LYS A 1 237 ? 3.054 11.463 -4.639 1.00 97.62 237 LYS A C 1
ATOM 1945 O O . LYS A 1 237 ? 2.984 12.070 -5.707 1.00 97.62 237 LYS A O 1
ATOM 1950 N N . ALA A 1 238 ? 2.312 10.386 -4.377 1.00 96.31 238 ALA A N 1
ATOM 1951 C CA . ALA A 1 238 ? 1.348 9.820 -5.322 1.00 96.31 238 ALA A CA 1
ATOM 1952 C C . ALA A 1 238 ? 0.276 10.846 -5.731 1.00 96.31 238 ALA A C 1
ATOM 1954 O O . ALA A 1 238 ? 0.015 11.032 -6.921 1.00 96.31 238 ALA A O 1
ATOM 1955 N N . LYS A 1 239 ? -0.287 11.575 -4.756 1.00 96.19 239 LYS A N 1
ATOM 1956 C CA . LYS A 1 239 ? -1.246 12.660 -5.003 1.00 96.19 239 LYS A CA 1
ATOM 1957 C C . LYS A 1 239 ? -0.631 13.771 -5.856 1.00 96.19 239 LYS A C 1
ATOM 1959 O O . LYS A 1 239 ? -1.254 14.221 -6.809 1.00 96.19 239 LYS A O 1
ATOM 1964 N N . SER A 1 240 ? 0.589 14.203 -5.536 1.00 96.56 240 SER A N 1
ATOM 1965 C CA . SER A 1 240 ? 1.290 15.254 -6.282 1.00 96.56 240 SER A CA 1
ATOM 1966 C C . SER A 1 240 ? 1.487 14.880 -7.751 1.00 96.56 240 SER A C 1
ATOM 1968 O O . SER A 1 240 ? 1.322 15.737 -8.615 1.00 96.56 240 SER A O 1
ATOM 1970 N N . ILE A 1 241 ? 1.823 13.619 -8.043 1.00 95.12 241 ILE A N 1
ATOM 1971 C CA . ILE A 1 241 ? 1.946 13.119 -9.420 1.00 95.12 241 ILE A CA 1
ATOM 1972 C C . ILE A 1 241 ? 0.574 13.129 -10.109 1.00 95.12 241 ILE A C 1
ATOM 1974 O O . ILE A 1 241 ? 0.460 13.591 -11.244 1.00 95.12 241 ILE A O 1
ATOM 1978 N N . ALA A 1 242 ? -0.479 12.674 -9.423 1.00 94.25 242 ALA A N 1
ATOM 1979 C CA . ALA A 1 242 ? -1.832 12.688 -9.974 1.00 94.25 242 ALA A CA 1
ATOM 1980 C C . ALA A 1 242 ? -2.296 14.113 -10.330 1.00 94.25 242 ALA A C 1
ATOM 1982 O O . ALA A 1 242 ? -2.769 14.341 -11.445 1.00 94.25 242 ALA A O 1
ATOM 1983 N N . ASP A 1 243 ? -2.096 15.074 -9.423 1.00 94.38 243 ASP A N 1
ATOM 1984 C CA . ASP A 1 243 ? -2.478 16.477 -9.609 1.00 94.38 243 ASP A CA 1
ATOM 1985 C C . ASP A 1 243 ? -1.681 17.144 -10.739 1.00 94.38 243 ASP A C 1
ATOM 1987 O O . ASP A 1 243 ? -2.261 17.788 -11.616 1.00 94.38 243 ASP A O 1
ATOM 1991 N N . ALA A 1 244 ? -0.353 16.974 -10.745 1.00 95.00 244 ALA A N 1
ATOM 1992 C CA . ALA A 1 244 ? 0.535 17.601 -11.726 1.00 95.00 244 ALA A CA 1
ATOM 1993 C C . ALA A 1 244 ? 0.228 17.162 -13.166 1.00 95.00 244 ALA A C 1
ATOM 1995 O O . ALA A 1 244 ? 0.398 17.942 -14.104 1.00 95.00 244 ALA A O 1
ATOM 1996 N N . HIS A 1 245 ? -0.263 15.933 -13.334 1.00 92.69 245 HIS A N 1
ATOM 1997 C CA . HIS A 1 245 ? -0.527 15.332 -14.639 1.00 92.69 245 HIS A CA 1
ATOM 1998 C C . HIS A 1 245 ? -2.017 15.137 -14.939 1.00 92.69 245 HIS A C 1
ATOM 2000 O O . HIS A 1 245 ? -2.351 14.455 -15.906 1.00 92.69 245 HIS A O 1
ATOM 2006 N N . GLN A 1 246 ? -2.906 15.749 -14.143 1.00 93.06 246 GLN A N 1
ATOM 2007 C CA . GLN A 1 246 ? -4.366 15.691 -14.314 1.00 93.06 246 GLN A CA 1
ATOM 2008 C C . GLN A 1 246 ?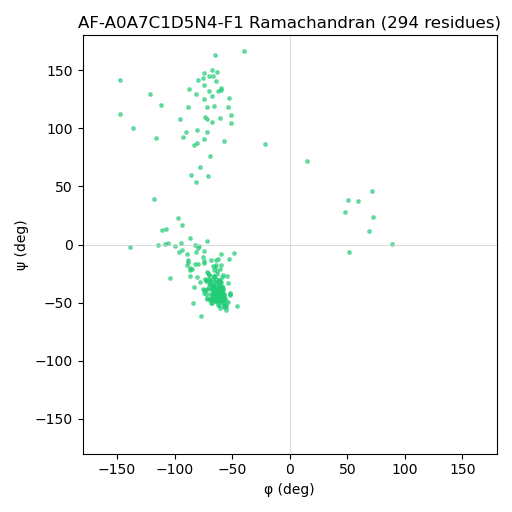 -4.889 14.253 -14.458 1.00 93.06 246 GLN A C 1
ATOM 2010 O O . GLN A 1 246 ? -5.779 13.967 -15.263 1.00 93.06 246 GLN A O 1
ATOM 2015 N N . MET A 1 247 ? -4.303 13.326 -13.700 1.00 87.75 247 MET A N 1
ATOM 2016 C CA . MET A 1 247 ? -4.697 11.926 -13.751 1.00 87.75 247 MET A CA 1
ATOM 2017 C C . MET A 1 247 ? -6.081 11.744 -13.132 1.00 87.75 247 MET A C 1
ATOM 2019 O O . MET A 1 247 ? -6.439 12.393 -12.150 1.00 87.75 247 MET A O 1
ATOM 2023 N N . SER A 1 248 ? -6.859 10.815 -13.681 1.00 80.12 248 SER A N 1
ATOM 2024 C CA . SER A 1 248 ? -8.147 10.450 -13.101 1.00 80.12 248 SER A CA 1
ATOM 2025 C C . SER A 1 248 ? -7.973 9.842 -11.703 1.00 80.12 248 SER A C 1
ATOM 2027 O O . SER A 1 248 ? -7.004 9.120 -11.447 1.00 80.12 248 SER A O 1
ATOM 2029 N N . GLN A 1 249 ? -8.970 10.068 -10.846 1.00 77.88 249 GLN A N 1
ATOM 2030 C CA . GLN A 1 249 ? -9.139 9.447 -9.525 1.00 77.88 249 GLN A CA 1
ATOM 2031 C C . GLN A 1 249 ? -8.170 9.893 -8.405 1.00 77.88 249 GLN A C 1
ATOM 2033 O O . GLN A 1 249 ? -7.668 9.016 -7.703 1.00 77.88 249 GLN A O 1
ATOM 2038 N N . PRO A 1 250 ? -7.889 11.194 -8.178 1.00 88.31 250 PRO A N 1
ATOM 2039 C CA . PRO A 1 250 ? -7.095 11.634 -7.018 1.00 88.31 250 PRO A CA 1
ATOM 2040 C C . PRO A 1 250 ? -7.778 11.347 -5.665 1.00 88.31 250 PRO A C 1
ATOM 2042 O O . PRO A 1 250 ? -7.160 11.448 -4.605 1.00 88.31 250 PRO A O 1
ATOM 2045 N N . GLU A 1 251 ? -9.072 11.014 -5.668 1.00 93.88 251 GLU A N 1
ATOM 2046 C CA . GLU A 1 251 ? -9.855 10.777 -4.458 1.00 93.88 251 GLU A CA 1
ATOM 2047 C C . GLU A 1 251 ? -9.397 9.538 -3.688 1.00 93.88 251 GLU A C 1
ATOM 2049 O O . GLU A 1 251 ? -9.490 9.525 -2.460 1.00 93.88 251 GLU A O 1
ATOM 2054 N N . ARG A 1 252 ? -8.850 8.534 -4.387 1.00 93.81 252 ARG A N 1
ATOM 2055 C CA . ARG A 1 252 ? -8.234 7.362 -3.758 1.00 93.81 252 ARG A CA 1
ATOM 2056 C C . ARG A 1 252 ? -7.050 7.797 -2.893 1.00 93.81 252 ARG A C 1
ATOM 2058 O O . ARG A 1 252 ? -6.998 7.469 -1.711 1.00 93.81 252 ARG A O 1
ATOM 2065 N N . GLU A 1 253 ? -6.118 8.567 -3.453 1.00 95.25 253 GLU A N 1
ATOM 2066 C CA . GLU A 1 253 ? -4.958 9.086 -2.726 1.00 95.25 253 GLU A CA 1
ATOM 2067 C C . GLU A 1 253 ? -5.386 9.972 -1.556 1.00 95.25 253 GLU A C 1
ATOM 2069 O O . GLU A 1 253 ? -4.865 9.807 -0.457 1.00 95.25 253 GLU A O 1
ATOM 2074 N N . LEU A 1 254 ? -6.361 10.866 -1.761 1.00 96.81 254 LEU A N 1
ATOM 2075 C CA . LEU A 1 254 ? -6.898 11.724 -0.699 1.00 96.81 254 LEU A CA 1
ATOM 2076 C C . LEU A 1 254 ? -7.455 10.906 0.471 1.00 96.81 254 LEU A C 1
ATOM 2078 O O . LEU A 1 254 ? -7.175 11.222 1.628 1.00 96.81 254 LEU A O 1
ATOM 2082 N N . PHE A 1 255 ? -8.209 9.845 0.185 1.00 95.81 255 PHE A N 1
ATOM 2083 C CA . PHE A 1 255 ? -8.833 9.015 1.210 1.00 95.81 255 PHE A CA 1
ATOM 2084 C C . PHE A 1 255 ? -7.797 8.329 2.106 1.00 95.81 255 PHE A C 1
ATOM 2086 O O . PHE A 1 255 ? -7.853 8.454 3.332 1.00 95.81 255 PHE A O 1
ATOM 2093 N N . TYR A 1 256 ? -6.817 7.638 1.518 1.00 95.62 256 TYR A N 1
ATOM 2094 C CA . TYR A 1 256 ? -5.784 6.963 2.311 1.00 95.62 256 TYR A CA 1
ATOM 2095 C C . TYR A 1 256 ? -4.789 7.947 2.930 1.00 95.62 256 TYR A C 1
ATOM 2097 O O . TYR A 1 256 ? -4.321 7.711 4.045 1.00 95.62 256 TYR A O 1
ATOM 2105 N N . LEU A 1 257 ? -4.511 9.082 2.278 1.00 97.12 257 LEU A N 1
ATOM 2106 C CA . LEU A 1 257 ? -3.700 10.146 2.868 1.00 97.12 257 LEU A CA 1
ATOM 2107 C C . LEU A 1 257 ? -4.360 10.684 4.139 1.00 97.12 257 LEU A C 1
ATOM 2109 O O . LEU A 1 257 ? -3.695 10.823 5.163 1.00 97.12 257 LEU A O 1
ATOM 2113 N N . ALA A 1 258 ? -5.670 10.935 4.110 1.00 96.50 258 ALA A N 1
ATOM 2114 C CA . ALA A 1 258 ? -6.397 11.360 5.296 1.00 96.50 258 ALA A CA 1
ATOM 2115 C C . ALA A 1 258 ? -6.349 10.313 6.414 1.00 96.50 258 ALA A C 1
ATOM 2117 O O . ALA A 1 258 ? -6.154 10.679 7.570 1.00 96.50 258 ALA A O 1
ATOM 2118 N N . GLN A 1 259 ? -6.470 9.020 6.098 1.00 94.75 259 GLN A N 1
ATOM 2119 C CA . GLN A 1 259 ? -6.308 7.958 7.097 1.00 94.75 259 GLN A CA 1
ATOM 2120 C C . GLN A 1 259 ? -4.908 7.966 7.723 1.00 94.75 259 GLN A C 1
ATOM 2122 O O . GLN A 1 259 ? -4.786 7.914 8.948 1.00 94.75 259 GLN A O 1
ATOM 2127 N N . ALA A 1 260 ? -3.854 8.100 6.912 1.00 95.00 260 ALA A N 1
ATOM 2128 C CA . ALA A 1 260 ? -2.480 8.184 7.400 1.00 95.00 260 ALA A CA 1
ATOM 2129 C C . ALA A 1 260 ? -2.271 9.414 8.302 1.00 95.00 260 ALA A C 1
ATOM 2131 O O . ALA A 1 260 ? -1.778 9.287 9.426 1.00 95.00 260 ALA A O 1
ATOM 2132 N N . VAL A 1 261 ? -2.733 10.591 7.869 1.00 96.12 261 VAL A N 1
ATOM 2133 C CA . VAL A 1 261 ? -2.674 11.843 8.640 1.00 96.12 261 VAL A CA 1
ATOM 2134 C C . VAL A 1 261 ? -3.474 11.726 9.943 1.00 96.12 261 VAL A C 1
ATOM 2136 O O . VAL A 1 261 ? -2.955 12.054 11.011 1.00 96.12 261 VAL A O 1
ATOM 2139 N N . GLY A 1 262 ? -4.689 11.181 9.895 1.00 94.50 262 GLY A N 1
ATOM 2140 C CA . GLY A 1 262 ? -5.537 10.972 11.068 1.00 94.50 262 GLY A CA 1
ATOM 2141 C C . GLY A 1 262 ? -4.909 10.010 12.077 1.00 94.50 262 GLY A C 1
ATOM 2142 O O . GLY A 1 262 ? -4.857 10.312 13.268 1.00 94.50 262 GLY A O 1
ATOM 2143 N N . SER A 1 263 ? -4.318 8.908 11.604 1.00 92.00 263 SER A N 1
ATOM 2144 C CA . SER A 1 263 ? -3.604 7.946 12.458 1.00 92.00 263 SER A CA 1
ATOM 2145 C C . SER A 1 263 ? -2.373 8.535 13.158 1.00 92.00 263 SER A C 1
ATOM 2147 O O . SER A 1 263 ? -1.945 8.031 14.196 1.00 92.00 263 SER A O 1
ATOM 2149 N N . SER A 1 264 ? -1.807 9.620 12.615 1.00 92.88 264 SER A N 1
ATOM 2150 C CA . SER A 1 264 ? -0.711 10.370 13.241 1.00 92.88 264 SER A CA 1
ATOM 2151 C C . SER A 1 264 ? -1.178 11.374 14.308 1.00 92.88 264 SER A C 1
ATOM 2153 O O . SER A 1 264 ? -0.353 12.061 14.904 1.00 92.88 264 SER A O 1
ATOM 2155 N N . GLY A 1 265 ? -2.491 11.474 14.554 1.00 92.12 265 GLY A N 1
ATOM 2156 C CA . GLY A 1 265 ? -3.100 12.409 15.506 1.00 92.12 265 GLY A CA 1
ATOM 2157 C C . GLY A 1 265 ? -3.448 13.782 14.918 1.00 92.12 265 GLY A C 1
ATOM 2158 O O . GLY A 1 265 ? -3.979 14.633 15.626 1.00 92.12 265 GLY A O 1
ATOM 2159 N N . GLN A 1 266 ? -3.198 14.014 13.625 1.00 95.56 266 GLN A N 1
ATOM 2160 C CA . GLN A 1 266 ? -3.492 15.279 12.937 1.00 95.56 266 GLN A CA 1
ATOM 2161 C C . GLN A 1 266 ? -4.939 15.314 12.415 1.00 95.56 266 GLN A C 1
ATOM 2163 O O . GLN A 1 266 ? -5.187 15.421 11.214 1.00 95.56 266 GLN A O 1
ATOM 2168 N N . ILE A 1 267 ? -5.909 15.197 13.322 1.00 95.56 267 ILE A N 1
ATOM 2169 C CA . ILE A 1 267 ? -7.321 14.988 12.974 1.00 95.56 267 ILE A CA 1
ATOM 2170 C C . ILE A 1 267 ? -7.916 16.131 12.139 1.00 95.56 267 ILE A C 1
ATOM 2172 O O . ILE A 1 267 ? -8.582 15.870 11.141 1.00 95.56 267 ILE A O 1
ATOM 2176 N N . GLU A 1 268 ? -7.647 17.390 12.494 1.00 96.75 268 GLU A N 1
ATOM 2177 C CA . GLU A 1 268 ? -8.178 18.556 11.767 1.00 96.75 268 GLU A CA 1
ATOM 2178 C C . GLU A 1 268 ? -7.749 18.550 10.294 1.00 96.75 268 GLU A C 1
ATOM 2180 O O . GLU A 1 268 ? -8.579 18.678 9.393 1.00 96.75 268 GLU A O 1
ATOM 2185 N N . ARG A 1 269 ? -6.458 18.297 10.050 1.00 97.50 269 ARG A N 1
ATOM 2186 C CA . ARG A 1 269 ? -5.888 18.177 8.705 1.00 97.50 269 ARG A CA 1
ATOM 2187 C C . ARG A 1 269 ? -6.478 16.988 7.948 1.00 97.50 269 ARG A C 1
ATOM 2189 O O . ARG A 1 269 ? -6.765 17.093 6.761 1.00 97.50 269 ARG A O 1
ATOM 2196 N N . ALA A 1 270 ? -6.675 15.856 8.619 1.00 96.38 270 ALA A N 1
ATOM 2197 C CA . ALA A 1 270 ? -7.289 14.684 8.005 1.00 96.38 270 ALA A CA 1
ATOM 2198 C C . ALA A 1 270 ? -8.733 14.970 7.554 1.00 96.38 270 ALA A C 1
ATOM 2200 O O . ALA A 1 270 ? -9.111 14.615 6.440 1.00 96.38 270 ALA A O 1
ATOM 2201 N N . VAL A 1 271 ? -9.520 15.668 8.379 1.00 97.12 271 VAL A N 1
ATOM 2202 C CA . VAL A 1 271 ? -10.885 16.101 8.037 1.00 97.12 271 VAL A CA 1
ATOM 2203 C C . VAL A 1 271 ? -10.886 17.082 6.863 1.00 97.12 271 VAL A C 1
ATOM 2205 O O . VAL A 1 271 ? -11.725 16.957 5.973 1.00 97.12 271 VAL A O 1
ATOM 2208 N N . GLU A 1 272 ? -9.946 18.028 6.817 1.00 97.69 272 GLU A N 1
ATOM 2209 C CA . GLU A 1 272 ? -9.781 18.937 5.674 1.00 97.69 272 GLU A CA 1
ATOM 2210 C C . GLU A 1 272 ? -9.544 18.165 4.367 1.00 97.69 272 GLU A C 1
ATOM 2212 O O . GLU A 1 272 ? -10.225 18.415 3.373 1.00 97.69 272 GLU A O 1
ATOM 2217 N N . ILE A 1 273 ? -8.649 17.170 4.387 1.00 97.50 273 ILE A N 1
ATOM 2218 C CA . ILE A 1 273 ? -8.359 16.315 3.227 1.00 97.50 273 ILE A CA 1
ATOM 2219 C C . ILE A 1 273 ? -9.611 15.536 2.793 1.00 97.50 273 ILE A C 1
ATOM 2221 O O . ILE A 1 273 ? -9.938 15.526 1.605 1.00 97.50 273 ILE A O 1
ATOM 2225 N N . LEU A 1 274 ? -10.346 14.926 3.734 1.00 96.75 274 LEU A N 1
ATOM 2226 C CA . LEU A 1 274 ? -11.573 14.172 3.429 1.00 96.75 274 LEU A CA 1
ATOM 2227 C C . LEU A 1 274 ? -12.683 15.053 2.844 1.00 96.75 274 LEU A C 1
ATOM 2229 O O . LEU A 1 274 ? -13.433 14.594 1.986 1.00 96.75 274 LEU A O 1
ATOM 2233 N N . ASN A 1 275 ? -12.782 16.318 3.259 1.00 97.25 275 ASN A N 1
ATOM 2234 C CA . ASN A 1 275 ? -13.733 17.267 2.673 1.00 97.25 275 ASN A CA 1
ATOM 2235 C C . ASN A 1 275 ? -13.416 17.608 1.206 1.00 97.25 275 ASN A C 1
ATOM 2237 O O . ASN A 1 275 ? -14.297 18.082 0.491 1.00 97.25 275 ASN A O 1
ATOM 2241 N N . GLY A 1 276 ? -12.186 17.356 0.744 1.00 96.06 276 GLY A N 1
ATOM 2242 C CA . GLY A 1 276 ? -11.800 17.496 -0.661 1.00 96.06 276 GLY A CA 1
ATOM 2243 C C . GLY A 1 276 ? -12.328 16.380 -1.573 1.00 96.06 276 GLY A C 1
ATOM 2244 O O . GLY A 1 276 ? -12.332 16.548 -2.796 1.00 96.06 276 GLY A O 1
ATOM 2245 N N . ILE A 1 277 ? -12.786 15.256 -1.008 1.00 96.56 277 ILE A N 1
ATOM 2246 C CA . ILE A 1 277 ? -13.296 14.111 -1.772 1.00 96.56 277 ILE A CA 1
ATOM 2247 C C . ILE A 1 277 ? -14.681 14.438 -2.331 1.00 96.56 277 ILE A C 1
ATOM 2249 O O . ILE A 1 277 ? -15.607 14.803 -1.605 1.00 96.56 277 ILE A O 1
ATOM 2253 N N . GLN A 1 278 ? -14.819 14.296 -3.648 1.00 96.31 278 GLN A N 1
ATOM 2254 C CA . GLN A 1 278 ? -16.023 14.697 -4.363 1.00 96.31 278 GLN A CA 1
ATOM 2255 C C . GLN A 1 278 ? -17.195 13.722 -4.134 1.00 96.31 278 GLN A C 1
ATOM 2257 O O . GLN A 1 278 ? -16.959 12.517 -4.036 1.00 96.31 278 GLN A O 1
ATOM 2262 N N . PRO A 1 279 ? -18.461 14.190 -4.129 1.00 96.69 279 PRO A N 1
ATOM 2263 C CA . PRO A 1 279 ? -19.636 13.344 -3.886 1.00 96.69 279 PRO A CA 1
ATOM 2264 C C . PRO A 1 279 ? -19.819 12.154 -4.837 1.00 96.69 279 PRO A C 1
ATOM 2266 O O . PRO A 1 279 ? -20.450 11.172 -4.464 1.00 96.69 279 PRO A O 1
ATOM 2269 N N . GLN A 1 280 ? -19.297 12.243 -6.063 1.00 95.19 280 GLN A N 1
ATOM 2270 C CA . GLN A 1 280 ? -19.353 11.174 -7.064 1.00 95.19 280 GLN A CA 1
ATOM 2271 C C . GLN A 1 280 ? -18.283 10.086 -6.888 1.00 95.19 280 GLN A C 1
ATOM 2273 O O . GLN A 1 280 ? -18.284 9.124 -7.649 1.00 95.19 280 GLN A O 1
ATOM 2278 N N . SER A 1 281 ? -17.343 10.263 -5.959 1.00 93.94 281 SER A N 1
ATOM 2279 C CA . SER A 1 281 ? -16.276 9.295 -5.706 1.00 93.94 281 SER A CA 1
ATOM 2280 C C . SER A 1 281 ? -16.796 8.078 -4.949 1.00 93.94 281 SER A C 1
ATOM 2282 O O . SER A 1 281 ? -17.574 8.220 -4.002 1.00 93.94 281 SER A O 1
ATOM 2284 N N . ASP A 1 282 ? -16.267 6.901 -5.286 1.00 91.75 282 ASP A N 1
ATOM 2285 C CA . ASP A 1 282 ? -16.520 5.653 -4.557 1.00 91.75 282 ASP A CA 1
ATOM 2286 C C . ASP A 1 282 ? -16.074 5.725 -3.084 1.00 91.75 282 ASP A C 1
ATOM 2288 O O . ASP A 1 282 ? -16.531 4.931 -2.275 1.00 91.75 282 ASP A O 1
ATOM 2292 N N . PHE A 1 283 ? -15.226 6.696 -2.718 1.00 92.88 283 PHE A N 1
ATOM 2293 C CA . PHE A 1 283 ? -14.734 6.904 -1.350 1.00 92.88 283 PHE A CA 1
ATOM 2294 C C . PHE A 1 283 ? -15.557 7.913 -0.535 1.00 92.88 283 PHE A C 1
ATOM 2296 O O . PHE A 1 283 ? -15.252 8.166 0.636 1.00 92.88 283 PHE A O 1
ATOM 2303 N N . TYR A 1 284 ? -16.560 8.569 -1.127 1.00 95.56 284 TYR A N 1
ATOM 2304 C CA . TYR A 1 284 ? -17.250 9.682 -0.469 1.00 95.56 284 TYR A CA 1
ATOM 2305 C C . TYR A 1 284 ? -18.016 9.241 0.786 1.00 95.56 284 TYR A C 1
ATOM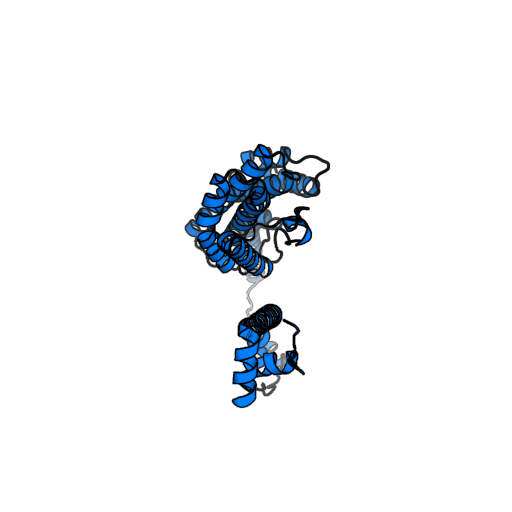 2307 O O . TYR A 1 284 ? -17.928 9.893 1.829 1.00 95.56 284 TYR A O 1
ATOM 2315 N N . SER A 1 285 ? -18.743 8.124 0.710 1.00 93.75 285 SER A N 1
ATOM 2316 C CA . SER A 1 285 ? -19.549 7.602 1.823 1.00 93.75 285 SER A CA 1
ATOM 2317 C C . SER A 1 285 ? -18.684 7.305 3.056 1.00 93.75 285 SER A C 1
ATOM 2319 O O . SER A 1 285 ? -18.973 7.764 4.166 1.00 93.75 285 SER A O 1
ATOM 2321 N N . GLU A 1 286 ? -17.573 6.608 2.841 1.00 93.12 286 GLU A N 1
ATOM 2322 C CA . GLU A 1 286 ? -16.577 6.227 3.837 1.00 93.12 286 GLU A CA 1
ATOM 2323 C C . GLU A 1 286 ? -15.899 7.466 4.429 1.00 93.12 286 GLU A C 1
ATOM 2325 O O . GLU A 1 286 ? -15.717 7.563 5.644 1.00 93.12 286 GLU A O 1
ATOM 2330 N N . SER A 1 287 ? -15.603 8.465 3.596 1.00 94.81 287 SER A N 1
ATOM 2331 C CA . SER A 1 287 ? -15.035 9.744 4.036 1.00 94.81 287 SER A CA 1
ATOM 2332 C C . SER A 1 287 ? -15.969 10.481 4.997 1.00 94.81 287 SER A C 1
ATOM 2334 O O . SER A 1 287 ? -15.550 10.922 6.068 1.00 94.81 287 SER A O 1
ATOM 2336 N N . GLN A 1 288 ? -17.262 10.563 4.669 1.00 96.44 288 GLN A N 1
ATOM 2337 C CA . GLN A 1 288 ? -18.266 11.199 5.531 1.00 96.44 288 GLN A CA 1
ATOM 2338 C C . GLN A 1 288 ? -18.481 10.445 6.850 1.00 96.44 288 GLN A C 1
ATOM 2340 O O . GLN A 1 288 ? -18.890 11.046 7.851 1.00 96.44 288 GLN A O 1
ATOM 2345 N N . LEU A 1 289 ? -18.244 9.132 6.862 1.00 93.56 289 LEU A N 1
ATOM 2346 C CA . LEU A 1 289 ? -18.271 8.325 8.076 1.00 93.56 289 LEU A CA 1
ATOM 2347 C C . LEU A 1 289 ? -17.058 8.626 8.966 1.00 93.56 289 LEU A C 1
ATOM 2349 O O . LEU A 1 289 ? -17.245 8.887 10.155 1.00 93.56 289 LEU A O 1
ATOM 2353 N N . LEU A 1 290 ? -15.849 8.665 8.395 1.00 91.75 290 LEU A N 1
ATOM 2354 C CA . LEU A 1 290 ? -14.620 9.000 9.124 1.00 91.75 290 LEU A CA 1
ATOM 2355 C C . LEU A 1 290 ? -14.679 10.404 9.735 1.00 91.75 290 LEU A C 1
ATOM 2357 O O . LEU A 1 290 ? -14.410 10.559 10.925 1.00 91.75 290 LEU A O 1
ATOM 2361 N N . ILE A 1 291 ? -15.131 11.408 8.973 1.00 95.38 291 ILE A N 1
ATOM 2362 C CA . ILE A 1 291 ? -15.309 12.778 9.485 1.00 95.38 291 ILE A CA 1
ATOM 2363 C C . ILE A 1 291 ? -16.225 12.778 10.713 1.00 95.38 291 ILE A C 1
ATOM 2365 O O . ILE A 1 291 ? -15.881 13.357 11.742 1.00 95.38 291 ILE A O 1
ATOM 2369 N N . ARG A 1 292 ? -17.381 12.107 10.636 1.00 94.50 292 ARG A N 1
ATOM 2370 C CA . ARG A 1 292 ? -18.341 12.016 11.750 1.00 94.50 292 ARG A CA 1
ATOM 2371 C C . ARG A 1 292 ? -17.792 11.307 12.983 1.00 94.50 292 ARG A C 1
ATOM 2373 O O . ARG A 1 292 ? -18.319 11.535 14.065 1.00 94.50 292 ARG A O 1
ATOM 2380 N N . LEU A 1 293 ? -16.815 10.422 12.837 1.00 89.50 293 LEU A N 1
ATOM 2381 C CA . LEU A 1 293 ? -16.202 9.727 13.970 1.00 89.50 293 LEU A CA 1
ATOM 2382 C C . LEU A 1 293 ? -15.124 10.564 14.636 1.00 89.50 293 LEU A C 1
ATOM 2384 O O . LEU A 1 293 ? -15.014 10.552 15.853 1.00 89.50 293 LEU A O 1
ATOM 2388 N N . TRP A 1 294 ? -14.367 11.313 13.846 1.00 90.19 294 TRP A N 1
ATOM 2389 C CA . TRP A 1 294 ? -13.291 12.165 14.331 1.00 90.19 294 TRP A CA 1
ATOM 2390 C C . TRP A 1 294 ? -13.751 13.509 14.906 1.00 90.19 294 TRP A C 1
ATOM 2392 O O . TRP A 1 294 ? -12.979 14.164 15.597 1.00 90.19 294 TRP A O 1
ATOM 2402 N N . THR A 1 295 ? -14.983 13.936 14.618 1.00 92.44 295 THR A N 1
ATOM 2403 C CA . THR A 1 295 ? -15.534 15.232 15.062 1.00 92.44 295 THR A CA 1
ATOM 2404 C C . THR A 1 295 ? -16.551 15.125 16.201 1.00 92.44 295 THR A C 1
ATOM 2406 O O . THR A 1 295 ? -17.103 16.144 16.617 1.00 92.44 295 THR A O 1
ATOM 2409 N N . LYS A 1 296 ? -16.820 13.910 16.690 1.00 86.19 296 LYS A N 1
ATOM 2410 C CA . LYS A 1 296 ? -17.669 13.655 17.862 1.00 86.19 296 LYS A CA 1
ATOM 2411 C C . LYS A 1 296 ? -16.853 13.696 19.144 1.00 86.19 296 LYS A C 1
ATOM 2413 O O . LYS A 1 296 ? -17.409 14.212 20.136 1.00 86.19 296 LYS A O 1
#

Secondary structure (DSSP, 8-state):
-----TTHHHHHHHHHTT---HHHHHHHHHHHTT-HHHHHHHHHHHHHHHHHHHHHHHHTHHHHH----------GGGTS--PPP-----THHHHHHHHHHHHHHHHHHHHHHTTGGGGGG-TTSS-SS---HHHHT-S-S-----HHHHHHHHHHHHHHHHHHTT-HHHHHHHHHHHHHHHHHHHTTT-TTTHHHHHHHHHHHHHHHHHHHH-SSS---HHHHHHHHHHHHHHHHHHHHHHHHTT-S-HHHHHHHHHHHHHHTT-HHHHHHHHHTS-TTSTTHHHHHHHHHHH--

Sequence (296 aa):
MNCEIQNKEKLIDDYVRGVISTHDKHRLEEHIFNCDQCFQDLLIHEETYHLIKTEGTELFADYLRSPRAKQKGFRLSDLLNLQPPKISWQPALGFAAVFLIAVFIGVYSIFFSHSEGSMLLNYDQRVPHEYSEITLRGGSEQVDQSPVFHSFVNGFRLGISDYNVFEYQSAVRIFEKLQPLADQFEQTDNSQYLPWIRDFYFYQGLAHLALSLSSEFELDQMSKNIHRISAIGCLEKAKSIADAHQMSQPERELFYLAQAVGSSGQIERAVEILNGIQPQSDFYSESQLLIRLWTK

Solvent-accessible surface area (backbone atoms only — not comparable to full-atom values): 16888 Å² total; per-residue (Å²): 127,82,88,80,71,78,66,51,70,60,53,47,53,29,48,73,70,70,71,50,52,74,70,58,46,54,57,48,53,61,45,34,80,68,28,70,68,56,38,53,53,43,51,54,51,46,50,50,50,47,49,49,58,56,51,42,50,62,80,34,35,68,69,75,65,51,71,79,72,77,82,72,79,81,64,72,69,69,76,71,66,70,75,75,77,90,72,94,66,67,79,68,64,61,53,53,55,52,48,51,50,52,48,49,51,50,52,50,44,56,64,48,60,74,46,60,82,40,71,89,57,56,49,78,82,46,63,94,70,79,88,54,71,73,68,78,58,60,88,56,91,74,70,74,82,48,71,66,57,46,51,48,54,52,49,51,50,50,21,49,49,30,37,71,73,67,37,26,74,58,15,40,58,42,40,64,71,42,42,68,56,45,58,51,50,66,70,63,80,46,77,84,47,48,66,58,45,26,51,47,28,36,53,43,11,49,26,24,34,40,59,39,56,26,76,86,56,93,63,53,72,66,58,24,49,53,24,29,54,50,12,34,55,22,18,50,50,19,36,50,50,27,62,77,65,71,45,87,71,55,51,62,36,37,51,55,30,19,50,28,36,34,77,68,70,42,47,71,61,14,43,56,42,36,70,68,43,50,85,88,44,94,58,28,68,60,36,59,50,51,44,59,65,78,73,107

Radius of gyration: 27.36 Å; Cα contacts (8 Å, |Δi|>4): 228; chains: 1; bounding box: 44×60×88 Å

Nearest PDB structures (foldseek):
  6e9t-assembly1_B  TM=4.052E-01  e=4.101E-01  synthetic construct
  8qai-assembly2_B  TM=4.163E-01  e=7.025E-01  synthetic construct
  7c5d-assembly1_A  TM=4.556E-01  e=2.467E+00  Homo sapiens
  5cwn-assembly1_A  TM=3.680E-01  e=9.195E-01  synthetic construct
  8e0m-assembly3_G  TM=2.931E-01  e=6.717E-01  synthetic construct

pLDDT: mean 83.4, std 16.46, range [41.06, 98.12]

Mean predicted aligned error: 14.65 Å